Protein AF-A0A183HB32-F1 (afdb_monomer)

pLDDT: mean 80.34, std 17.37, range [30.81, 98.31]

Mean predicted aligned error: 9.68 Å

Structure (mmCIF, N/CA/C/O backbone):
data_AF-A0A183HB32-F1
#
_entry.id   AF-A0A183HB32-F1
#
loop_
_atom_site.group_PDB
_atom_site.id
_atom_site.type_symbol
_atom_site.label_atom_id
_atom_site.label_alt_id
_atom_site.label_comp_id
_atom_site.label_asym_id
_atom_site.label_entity_id
_atom_site.label_seq_id
_atom_site.pdbx_PDB_ins_code
_atom_site.Cartn_x
_atom_site.Cartn_y
_atom_site.Cartn_z
_atom_site.occupancy
_atom_site.B_iso_or_equiv
_atom_site.auth_seq_id
_atom_site.auth_comp_id
_atom_site.auth_asym_id
_atom_site.auth_atom_id
_atom_site.pdbx_PDB_model_num
ATOM 1 N N . MET A 1 1 ? 31.194 -9.509 -15.499 1.00 59.84 1 MET A N 1
ATOM 2 C CA . MET A 1 1 ? 31.110 -8.159 -16.098 1.00 59.84 1 MET A CA 1
ATOM 3 C C . MET A 1 1 ? 31.796 -7.190 -15.158 1.00 59.84 1 MET A C 1
ATOM 5 O O . MET A 1 1 ? 31.662 -7.372 -13.952 1.00 59.84 1 MET A O 1
ATOM 9 N N . LYS A 1 2 ? 32.562 -6.225 -15.673 1.00 71.69 2 LYS A N 1
ATOM 10 C CA . LYS A 1 2 ? 33.147 -5.177 -14.825 1.00 71.69 2 LYS A CA 1
ATOM 11 C C . LYS A 1 2 ? 32.029 -4.252 -14.305 1.00 71.69 2 LYS A C 1
ATOM 13 O O . LYS A 1 2 ? 31.047 -4.090 -15.030 1.00 71.69 2 LYS A O 1
ATOM 18 N N . PRO A 1 3 ? 32.150 -3.653 -13.105 1.00 70.69 3 PRO A N 1
ATOM 19 C CA . PRO A 1 3 ? 31.148 -2.728 -12.563 1.00 70.69 3 PRO A CA 1
ATOM 20 C C . PRO A 1 3 ? 30.780 -1.581 -13.516 1.00 70.69 3 PRO A C 1
ATOM 22 O O . PRO A 1 3 ? 29.606 -1.272 -13.665 1.00 70.69 3 PRO A O 1
ATOM 25 N N . GLU A 1 4 ? 31.760 -1.028 -14.232 1.00 74.12 4 GLU A N 1
ATOM 26 C CA . GLU A 1 4 ? 31.572 0.043 -15.228 1.00 74.12 4 GLU A CA 1
ATOM 27 C C . GLU A 1 4 ? 30.634 -0.377 -16.367 1.00 74.12 4 GLU A C 1
ATOM 29 O O . GLU A 1 4 ? 29.688 0.332 -16.692 1.00 74.12 4 GLU A O 1
ATOM 34 N N . MET A 1 5 ? 30.817 -1.589 -16.900 1.00 76.19 5 MET A N 1
ATOM 35 C CA . MET A 1 5 ? 29.944 -2.129 -17.948 1.00 76.19 5 MET A CA 1
ATOM 36 C C . MET A 1 5 ? 28.512 -2.353 -17.450 1.00 76.19 5 MET A C 1
ATOM 38 O O . MET A 1 5 ? 27.571 -2.332 -18.235 1.00 76.19 5 MET A O 1
ATOM 42 N N . ILE A 1 6 ? 28.333 -2.642 -16.155 1.00 77.25 6 ILE A N 1
ATOM 43 C CA . ILE A 1 6 ? 27.000 -2.847 -15.572 1.00 77.25 6 ILE A CA 1
ATOM 44 C C . ILE A 1 6 ? 26.240 -1.524 -15.549 1.00 77.25 6 ILE A C 1
ATOM 46 O O . ILE A 1 6 ? 25.070 -1.507 -15.918 1.00 77.25 6 ILE A O 1
ATOM 50 N N . VAL A 1 7 ? 26.909 -0.442 -15.151 1.00 81.69 7 VAL A N 1
ATOM 51 C CA . VAL A 1 7 ? 26.337 0.909 -15.159 1.00 81.69 7 VAL A CA 1
ATOM 52 C C . VAL A 1 7 ? 25.957 1.307 -16.582 1.00 81.69 7 VAL A C 1
ATOM 54 O O . VAL A 1 7 ? 24.804 1.638 -16.817 1.00 81.69 7 VAL A O 1
ATOM 57 N N . GLU A 1 8 ? 26.867 1.144 -17.544 1.00 83.69 8 GLU A N 1
ATOM 58 C CA . GLU A 1 8 ? 26.622 1.503 -18.946 1.00 83.69 8 GLU A CA 1
ATOM 59 C C . GLU A 1 8 ? 25.423 0.751 -19.553 1.00 83.69 8 GLU A C 1
ATOM 61 O O . GLU A 1 8 ? 24.567 1.355 -20.196 1.00 83.69 8 GLU A O 1
ATOM 66 N N . ILE A 1 9 ? 25.301 -0.560 -19.301 1.00 82.50 9 ILE A N 1
ATOM 67 C CA . ILE A 1 9 ? 24.143 -1.337 -19.772 1.00 82.50 9 ILE A CA 1
ATOM 68 C C . ILE A 1 9 ? 22.855 -0.892 -19.075 1.00 82.50 9 ILE A C 1
ATOM 70 O O . ILE A 1 9 ? 21.812 -0.803 -19.723 1.00 82.50 9 ILE A O 1
ATOM 74 N N . VAL A 1 10 ? 22.894 -0.637 -17.765 1.00 84.50 10 VAL A N 1
ATOM 75 C CA . VAL A 1 10 ? 21.713 -0.177 -17.023 1.00 84.50 10 VAL A CA 1
ATOM 76 C C . VAL A 1 10 ? 21.263 1.192 -17.524 1.00 84.50 10 VAL A C 1
ATOM 78 O O . VAL A 1 10 ? 20.071 1.363 -17.759 1.00 84.50 10 VAL A O 1
ATOM 81 N N . ASP A 1 11 ? 22.182 2.127 -17.748 1.00 84.38 11 ASP A N 1
ATOM 82 C CA . ASP A 1 11 ? 21.865 3.452 -18.280 1.00 84.38 11 ASP A CA 1
ATOM 83 C C . ASP A 1 11 ? 21.338 3.381 -19.712 1.00 84.38 11 ASP A C 1
ATOM 85 O O . ASP A 1 11 ? 20.370 4.062 -20.035 1.00 84.38 11 ASP A O 1
ATOM 89 N N . TYR A 1 12 ? 21.887 2.498 -20.550 1.00 84.81 12 TYR A N 1
ATOM 90 C CA . TYR A 1 12 ? 21.361 2.277 -21.896 1.00 84.81 12 TYR A CA 1
ATOM 91 C C . TYR A 1 12 ? 19.927 1.727 -21.884 1.00 84.81 12 TYR A C 1
ATOM 93 O O . TYR A 1 12 ? 19.099 2.099 -22.715 1.00 84.81 12 TYR A O 1
ATOM 101 N N . VAL A 1 13 ? 19.621 0.816 -20.954 1.00 83.88 13 VAL A N 1
ATOM 102 C CA . VAL A 1 13 ? 18.291 0.202 -20.878 1.00 83.88 13 VAL A CA 1
ATOM 103 C C . VAL A 1 13 ? 17.289 1.131 -20.206 1.00 83.88 13 VAL A C 1
ATOM 105 O O . VAL A 1 13 ? 16.180 1.245 -20.703 1.00 83.88 13 VAL A O 1
ATOM 108 N N . VAL A 1 14 ? 17.644 1.762 -19.089 1.00 80.88 14 VAL A N 1
ATOM 109 C CA . VAL A 1 14 ? 16.697 2.454 -18.202 1.00 80.88 14 VAL A CA 1
ATOM 110 C C . VAL A 1 14 ? 16.744 3.973 -18.362 1.00 80.88 14 VAL A C 1
ATOM 112 O O . VAL A 1 14 ? 15.730 4.607 -18.116 1.00 80.88 14 VAL A O 1
ATOM 115 N N . GLY A 1 15 ? 17.868 4.549 -18.793 1.00 74.69 15 GLY A N 1
ATOM 116 C CA . GLY A 1 15 ? 18.121 5.987 -18.717 1.00 74.69 15 GLY A CA 1
ATOM 117 C C . GLY A 1 15 ? 17.247 6.883 -19.596 1.00 74.69 15 GLY A C 1
ATOM 118 O O . GLY A 1 15 ? 16.356 6.434 -20.314 1.00 74.69 15 GLY A O 1
ATOM 119 N N . ASP A 1 16 ? 17.513 8.190 -19.535 1.00 70.69 16 ASP A N 1
ATOM 120 C CA . ASP A 1 16 ? 16.671 9.230 -20.147 1.00 70.69 16 ASP A CA 1
ATOM 121 C C . ASP A 1 16 ? 16.597 9.126 -21.681 1.00 70.69 16 ASP A C 1
ATOM 123 O O . ASP A 1 16 ? 15.524 9.309 -22.264 1.00 70.69 16 ASP A O 1
ATOM 127 N N . ASP A 1 17 ? 17.703 8.714 -22.309 1.00 70.12 17 ASP A N 1
ATOM 128 C CA . ASP A 1 17 ? 17.799 8.365 -23.736 1.00 70.12 17 ASP A CA 1
ATOM 129 C C . ASP A 1 17 ? 17.450 6.893 -24.026 1.00 70.12 17 ASP A C 1
ATOM 131 O O . ASP A 1 17 ? 17.583 6.402 -25.151 1.00 70.12 17 ASP A O 1
ATOM 135 N N . GLY A 1 18 ? 17.010 6.167 -23.001 1.00 73.38 18 GLY A N 1
ATOM 136 C CA . GLY A 1 18 ? 16.681 4.758 -23.071 1.00 73.38 18 GLY A CA 1
ATOM 137 C C . GLY A 1 18 ? 15.479 4.469 -23.979 1.00 73.38 18 GLY A C 1
ATOM 138 O O . GLY A 1 18 ? 14.656 5.338 -24.299 1.00 73.38 18 GLY A O 1
ATOM 139 N N . PRO A 1 19 ? 15.306 3.201 -24.383 1.00 83.44 19 PRO A N 1
ATOM 140 C CA . PRO A 1 19 ? 14.273 2.782 -25.325 1.00 83.44 19 PRO A CA 1
ATOM 141 C C . PRO A 1 19 ? 12.841 3.001 -24.817 1.00 83.44 19 PRO A C 1
ATOM 143 O O . PRO A 1 19 ? 11.911 2.954 -25.623 1.00 83.44 19 PRO A O 1
ATOM 146 N N . LEU A 1 20 ? 12.628 3.234 -23.516 1.00 85.00 20 LEU A N 1
ATOM 147 C CA . LEU A 1 20 ? 11.296 3.288 -22.914 1.00 85.00 20 LEU A CA 1
ATOM 148 C C . LEU A 1 20 ? 10.383 4.331 -23.570 1.00 85.00 20 LEU A C 1
ATOM 150 O O . LEU A 1 20 ? 9.241 4.012 -23.894 1.00 85.00 20 LEU A O 1
ATOM 154 N N . ASN A 1 21 ? 10.882 5.536 -23.856 1.00 83.88 21 ASN A N 1
ATOM 155 C CA . ASN A 1 21 ? 10.078 6.578 -24.508 1.00 83.88 21 ASN A CA 1
ATOM 156 C C . ASN A 1 21 ? 9.565 6.123 -25.889 1.00 83.88 21 ASN A C 1
ATOM 158 O O . ASN A 1 21 ? 8.418 6.385 -26.251 1.00 83.88 21 ASN A O 1
ATOM 162 N N . TYR A 1 22 ? 10.372 5.356 -26.626 1.00 85.00 22 TYR A N 1
ATOM 163 C CA . TYR A 1 22 ? 9.968 4.760 -27.899 1.00 85.00 22 TYR A CA 1
ATOM 164 C C . TYR A 1 22 ? 9.016 3.578 -27.696 1.00 85.00 22 TYR A C 1
ATOM 166 O O . TYR A 1 22 ? 8.028 3.462 -28.420 1.00 85.00 22 TYR A O 1
ATOM 174 N N . VAL A 1 23 ? 9.278 2.722 -26.705 1.00 86.38 23 VAL A N 1
ATOM 175 C CA . VAL A 1 23 ? 8.472 1.538 -26.360 1.00 86.38 23 VAL A CA 1
ATOM 176 C C . VAL A 1 23 ? 7.036 1.909 -25.987 1.00 86.38 23 VAL A C 1
ATOM 178 O O . VAL A 1 23 ? 6.114 1.197 -26.377 1.00 86.38 23 VAL A O 1
ATOM 181 N N . LEU A 1 24 ? 6.823 3.039 -25.307 1.00 86.19 24 LEU A N 1
ATOM 182 C CA . LEU A 1 24 ? 5.493 3.514 -24.890 1.00 86.19 24 LEU A CA 1
ATOM 183 C C . LEU A 1 24 ? 4.533 3.798 -26.057 1.00 86.19 24 LEU A C 1
ATOM 185 O O . LEU A 1 24 ? 3.314 3.796 -25.873 1.00 86.19 24 LEU A O 1
ATOM 189 N N . THR A 1 25 ? 5.077 4.032 -27.254 1.00 85.69 25 THR A N 1
ATOM 190 C CA . THR A 1 25 ? 4.303 4.264 -28.486 1.00 85.69 25 THR A CA 1
ATOM 191 C C . THR A 1 25 ? 4.051 2.985 -29.290 1.00 85.69 25 THR A C 1
ATOM 193 O O . THR A 1 25 ? 3.402 3.024 -30.335 1.00 85.69 25 THR A O 1
ATOM 196 N N . ARG A 1 26 ? 4.580 1.843 -28.833 1.00 89.38 26 ARG A N 1
ATOM 197 C CA . ARG A 1 26 ? 4.461 0.543 -29.505 1.00 89.38 26 ARG A CA 1
ATOM 198 C C . ARG A 1 26 ? 3.294 -0.275 -28.950 1.00 89.38 26 ARG A C 1
ATOM 200 O O . ARG A 1 26 ? 2.515 0.189 -28.119 1.00 89.38 26 ARG A O 1
ATOM 207 N N . SER A 1 27 ? 3.149 -1.496 -29.463 1.00 89.62 27 SER A N 1
ATOM 208 C CA . SER A 1 27 ? 2.085 -2.409 -29.053 1.00 89.62 27 SER A CA 1
ATOM 209 C C . SER A 1 27 ? 2.237 -2.849 -27.593 1.00 89.62 27 SER A C 1
ATOM 211 O O . SER A 1 27 ? 3.309 -2.744 -26.985 1.00 89.62 27 SER A O 1
ATOM 213 N N . GLN A 1 28 ? 1.151 -3.370 -27.025 1.00 88.69 28 GLN A N 1
ATOM 214 C CA . GLN A 1 28 ? 1.128 -3.852 -25.647 1.00 88.69 28 GLN A CA 1
ATOM 215 C C . GLN A 1 28 ? 2.152 -4.966 -25.402 1.00 88.69 28 GLN A C 1
ATOM 217 O O . GLN A 1 28 ? 2.778 -5.002 -24.345 1.00 88.69 28 GLN A O 1
ATOM 222 N N . GLU A 1 29 ? 2.381 -5.826 -26.389 1.00 90.75 29 GLU A N 1
ATOM 223 C CA . GLU A 1 29 ? 3.356 -6.914 -26.331 1.00 90.75 29 GLU A CA 1
ATOM 224 C C . GLU A 1 29 ? 4.785 -6.373 -26.207 1.00 90.75 29 GLU A C 1
ATOM 226 O O . GLU A 1 29 ? 5.579 -6.904 -25.432 1.00 90.75 29 GLU A O 1
ATOM 231 N N . VAL A 1 30 ? 5.109 -5.281 -26.911 1.00 90.88 30 VAL A N 1
ATOM 232 C CA . VAL A 1 30 ? 6.429 -4.634 -26.826 1.00 90.88 30 VAL A CA 1
ATOM 233 C C . VAL A 1 30 ? 6.628 -4.000 -25.449 1.00 90.88 30 VAL A C 1
ATOM 235 O O . VAL A 1 30 ? 7.678 -4.186 -24.834 1.00 90.88 30 VAL A O 1
ATOM 238 N N . MET A 1 31 ? 5.607 -3.314 -24.926 1.00 89.62 31 MET A N 1
ATOM 239 C CA . MET A 1 31 ? 5.644 -2.761 -23.566 1.00 89.62 31 MET A CA 1
ATOM 240 C C . MET A 1 31 ? 5.819 -3.859 -22.507 1.00 89.62 31 MET A C 1
ATOM 242 O O . MET A 1 31 ? 6.623 -3.710 -21.586 1.00 89.62 31 MET A O 1
ATOM 246 N N . GLN A 1 32 ? 5.124 -4.989 -22.655 1.00 89.44 32 GLN A N 1
ATOM 247 C CA . GLN A 1 32 ? 5.262 -6.144 -21.764 1.00 89.44 32 GLN A CA 1
ATOM 248 C C . GLN A 1 32 ? 6.649 -6.789 -21.860 1.00 89.44 32 GLN A C 1
ATOM 250 O O . GLN A 1 32 ? 7.249 -7.098 -20.830 1.00 89.44 32 GLN A O 1
ATOM 255 N N . ALA A 1 33 ? 7.186 -6.966 -23.069 1.00 90.38 33 ALA A N 1
ATOM 256 C CA . ALA A 1 33 ? 8.527 -7.507 -23.274 1.00 90.38 33 ALA A CA 1
ATOM 257 C C . ALA A 1 33 ? 9.591 -6.627 -22.606 1.00 90.38 33 ALA A C 1
ATOM 259 O O . ALA A 1 33 ? 10.465 -7.139 -21.906 1.00 90.38 33 ALA A O 1
ATOM 260 N N . TYR A 1 34 ? 9.473 -5.307 -22.745 1.00 91.56 34 TYR A N 1
ATOM 261 C CA . TYR A 1 34 ? 10.358 -4.366 -22.072 1.00 91.56 34 TYR A CA 1
ATOM 262 C C . TYR A 1 34 ? 10.216 -4.425 -20.541 1.00 91.56 34 TYR A C 1
ATOM 264 O O . TYR A 1 34 ? 11.214 -4.523 -19.826 1.00 91.56 34 TYR A O 1
ATOM 272 N N . GLY A 1 35 ? 8.983 -4.478 -20.024 1.00 89.62 35 GLY A N 1
ATOM 273 C CA . GLY A 1 35 ? 8.731 -4.701 -18.597 1.00 89.62 35 GLY A CA 1
ATOM 274 C C . GLY A 1 35 ? 9.366 -5.996 -18.073 1.00 89.62 35 GLY A C 1
ATOM 275 O O . GLY A 1 35 ? 9.923 -6.012 -16.976 1.00 89.62 35 GLY A O 1
ATOM 276 N N . ASN A 1 36 ? 9.370 -7.068 -18.872 1.00 89.69 36 ASN A N 1
ATOM 277 C CA . ASN A 1 36 ? 10.038 -8.323 -18.525 1.00 89.69 36 ASN A CA 1
ATOM 278 C C . ASN A 1 36 ? 11.565 -8.174 -18.466 1.00 89.69 36 ASN A C 1
ATOM 280 O O . ASN A 1 36 ? 12.191 -8.751 -17.576 1.00 89.69 36 ASN A O 1
ATOM 284 N N . VAL A 1 37 ? 12.170 -7.395 -19.371 1.00 90.38 37 VAL A N 1
ATOM 285 C CA . VAL A 1 37 ? 13.608 -7.075 -19.322 1.00 90.38 37 VAL A CA 1
ATOM 286 C C . VAL A 1 37 ? 13.941 -6.341 -18.023 1.00 90.38 37 VAL A C 1
ATOM 288 O O . VAL A 1 37 ? 14.842 -6.772 -17.302 1.00 90.38 37 VAL A O 1
ATOM 291 N N . LEU A 1 38 ? 13.165 -5.313 -17.663 1.00 89.88 38 LEU A N 1
ATOM 292 C CA . LEU A 1 38 ? 13.338 -4.605 -16.391 1.00 89.88 38 LEU A CA 1
ATOM 293 C C . LEU A 1 38 ? 13.177 -5.537 -15.182 1.00 89.88 38 LEU A C 1
ATOM 295 O O . LEU A 1 38 ? 14.004 -5.522 -14.274 1.00 89.88 38 LEU A O 1
ATOM 299 N N . GLY A 1 39 ? 12.162 -6.405 -15.186 1.00 88.12 39 GLY A N 1
ATOM 300 C CA . GLY A 1 39 ? 11.961 -7.392 -14.123 1.00 88.12 39 GLY A CA 1
ATOM 301 C C . GLY A 1 39 ? 13.133 -8.374 -13.983 1.00 88.12 39 GLY A C 1
ATOM 302 O O . GLY A 1 39 ? 13.465 -8.790 -12.874 1.00 88.12 39 GLY A O 1
ATOM 303 N N . LYS A 1 40 ? 13.806 -8.727 -15.087 1.00 87.81 40 LYS A N 1
ATOM 304 C CA . LYS A 1 40 ? 15.022 -9.559 -15.060 1.00 87.81 40 LYS A CA 1
ATOM 305 C C . LYS A 1 40 ? 16.244 -8.795 -14.556 1.00 87.81 40 LYS A C 1
ATOM 307 O O . LYS A 1 40 ? 17.045 -9.396 -13.843 1.00 87.81 40 LYS A O 1
ATOM 312 N N . LEU A 1 41 ? 16.379 -7.511 -14.892 1.00 87.44 41 LEU A N 1
ATOM 313 C CA . LEU A 1 41 ? 17.434 -6.644 -14.353 1.00 87.44 41 LEU A CA 1
ATOM 314 C C . LEU A 1 41 ? 17.288 -6.455 -12.840 1.00 87.44 41 LEU A C 1
ATOM 316 O O . LEU A 1 41 ? 18.279 -6.488 -12.117 1.00 87.44 41 LEU A O 1
ATOM 320 N N . LEU A 1 42 ? 16.048 -6.357 -12.357 1.00 88.12 42 LEU A N 1
ATOM 321 C CA . LEU A 1 42 ? 15.729 -6.273 -10.933 1.00 88.12 42 LEU A CA 1
ATOM 322 C C . LEU A 1 42 ? 15.683 -7.638 -10.221 1.00 88.12 42 LEU A C 1
ATOM 324 O O . LEU A 1 42 ? 15.253 -7.727 -9.071 1.00 88.12 42 LEU A O 1
ATOM 328 N N . ALA A 1 43 ? 16.129 -8.724 -10.857 1.00 84.56 43 ALA A N 1
ATOM 329 C CA . ALA A 1 43 ? 16.180 -10.024 -10.199 1.00 84.56 43 ALA A CA 1
ATOM 330 C C . ALA A 1 43 ? 17.329 -10.072 -9.166 1.00 84.56 43 ALA A C 1
ATOM 332 O O . ALA A 1 43 ? 18.473 -9.755 -9.504 1.00 84.56 43 ALA A O 1
ATOM 333 N N . PRO A 1 44 ? 17.089 -10.547 -7.928 1.00 74.50 44 PRO A N 1
ATOM 334 C CA . PRO A 1 44 ? 18.075 -10.510 -6.847 1.00 74.50 44 PRO A CA 1
ATOM 335 C C . PRO A 1 44 ? 19.117 -11.632 -6.956 1.00 74.50 44 PRO A C 1
ATOM 337 O O . PRO A 1 44 ? 19.185 -12.525 -6.117 1.00 74.50 44 PRO A O 1
ATOM 340 N N . LYS A 1 45 ? 19.931 -11.607 -8.018 1.00 80.75 45 LYS A N 1
ATOM 341 C CA . LYS A 1 45 ? 21.029 -12.565 -8.246 1.00 80.75 45 LYS A CA 1
ATOM 342 C C . LYS A 1 45 ? 22.381 -12.044 -7.772 1.00 80.75 45 LYS A C 1
ATOM 344 O O . LYS A 1 45 ? 23.215 -12.816 -7.314 1.00 80.75 45 LYS A O 1
ATOM 349 N N . ASN A 1 46 ? 22.610 -10.744 -7.913 1.00 83.00 46 ASN A N 1
ATOM 350 C CA . ASN A 1 46 ? 23.855 -10.084 -7.551 1.00 83.00 46 ASN A CA 1
ATOM 351 C C . ASN A 1 46 ? 23.517 -8.707 -6.972 1.00 83.00 46 ASN A C 1
ATOM 353 O O . ASN A 1 46 ? 22.904 -7.896 -7.661 1.00 83.00 46 ASN A O 1
ATOM 357 N N . LEU A 1 47 ? 23.891 -8.462 -5.712 1.00 85.38 47 LEU A N 1
ATOM 358 C CA . LEU A 1 47 ? 23.474 -7.257 -4.995 1.00 85.38 47 LEU A CA 1
ATOM 359 C C . LEU A 1 47 ? 24.023 -5.971 -5.625 1.00 85.38 47 LEU A C 1
ATOM 361 O O . LEU A 1 47 ? 23.273 -5.014 -5.748 1.00 85.38 47 LEU A O 1
ATOM 365 N N . SER A 1 48 ? 25.288 -5.938 -6.056 1.00 85.12 48 SER A N 1
ATOM 366 C CA . SER A 1 48 ? 25.865 -4.720 -6.641 1.00 85.12 48 SER A CA 1
ATOM 367 C C . SER A 1 48 ? 25.213 -4.369 -7.978 1.00 85.12 48 SER A C 1
ATOM 369 O O . SER A 1 48 ? 24.862 -3.217 -8.206 1.00 85.12 48 SER A O 1
ATOM 371 N N . THR A 1 49 ? 24.965 -5.371 -8.825 1.00 84.94 49 THR A N 1
ATOM 372 C CA . THR A 1 49 ? 24.244 -5.197 -10.098 1.00 84.94 49 THR A CA 1
ATOM 373 C C . THR A 1 49 ? 22.807 -4.748 -9.858 1.00 84.94 49 THR A C 1
ATOM 375 O O . THR A 1 49 ? 22.333 -3.800 -10.482 1.00 84.94 49 THR A O 1
ATOM 378 N N . LEU A 1 50 ? 22.124 -5.410 -8.920 1.00 89.19 50 LEU A N 1
ATOM 379 C CA . LEU A 1 50 ? 20.756 -5.079 -8.556 1.00 89.19 50 LEU A CA 1
ATOM 380 C C . LEU A 1 50 ? 20.657 -3.654 -8.011 1.00 89.19 50 LEU A C 1
ATOM 382 O O . LEU A 1 50 ? 19.738 -2.944 -8.386 1.00 89.19 50 LEU A O 1
ATOM 386 N N . GLN A 1 51 ? 21.580 -3.236 -7.144 1.00 91.38 51 GLN A N 1
ATOM 387 C CA . GLN A 1 51 ? 21.566 -1.909 -6.532 1.00 91.38 51 GLN A CA 1
ATOM 388 C C . GLN A 1 51 ? 21.694 -0.802 -7.585 1.00 91.38 51 GLN A C 1
ATOM 390 O O . GLN A 1 51 ? 20.988 0.197 -7.490 1.00 91.38 51 GLN A O 1
ATOM 395 N N . VAL A 1 52 ? 22.543 -0.992 -8.601 1.00 90.69 52 VAL A N 1
ATOM 396 C CA . VAL A 1 52 ? 22.679 -0.047 -9.723 1.00 90.69 52 VAL A CA 1
ATOM 397 C C . VAL A 1 52 ? 21.371 0.040 -10.515 1.00 90.69 52 VAL A C 1
ATOM 399 O O . VAL A 1 52 ? 20.822 1.128 -10.669 1.00 90.69 52 VAL A O 1
ATOM 402 N N . ALA A 1 53 ? 20.821 -1.102 -10.942 1.00 90.88 53 ALA A N 1
ATOM 403 C CA . ALA A 1 53 ? 19.554 -1.145 -11.679 1.00 90.88 53 ALA A CA 1
ATOM 404 C C . ALA A 1 53 ? 18.382 -0.565 -10.871 1.00 90.88 53 ALA A C 1
ATOM 406 O O . ALA A 1 53 ? 17.567 0.193 -11.392 1.00 90.88 53 ALA A O 1
ATOM 407 N N . TYR A 1 54 ? 18.315 -0.899 -9.584 1.00 93.38 54 TYR A N 1
ATOM 408 C CA . TYR A 1 54 ? 17.302 -0.410 -8.661 1.00 93.38 54 TYR A CA 1
ATOM 409 C C . TYR A 1 54 ? 17.386 1.103 -8.469 1.00 93.38 54 TYR A C 1
ATOM 411 O O . TYR A 1 54 ? 16.352 1.759 -8.538 1.00 93.38 54 TYR A O 1
ATOM 419 N N . ASN A 1 55 ? 18.584 1.664 -8.276 1.00 93.69 55 ASN A N 1
ATOM 420 C CA . ASN A 1 55 ? 18.754 3.107 -8.114 1.00 93.69 55 ASN A CA 1
ATOM 421 C C . ASN A 1 55 ? 18.278 3.870 -9.347 1.00 93.69 55 ASN A C 1
ATOM 423 O O . ASN A 1 55 ? 17.528 4.831 -9.194 1.00 93.69 55 ASN A O 1
ATOM 427 N N . ARG A 1 56 ? 18.625 3.392 -10.548 1.00 91.81 56 ARG A N 1
ATOM 428 C CA . ARG A 1 56 ? 18.192 4.035 -11.793 1.00 91.81 56 ARG A CA 1
ATOM 429 C C . ARG A 1 56 ? 16.675 3.969 -11.976 1.00 91.81 56 ARG A C 1
ATOM 431 O O . ARG A 1 56 ? 16.041 4.986 -12.221 1.00 91.81 56 ARG A O 1
ATOM 438 N N . VAL A 1 57 ? 16.065 2.797 -11.758 1.00 93.88 57 VAL A N 1
ATOM 439 C CA . VAL A 1 57 ? 14.596 2.651 -11.802 1.00 93.88 57 VAL A CA 1
ATOM 440 C C . VAL A 1 57 ? 13.915 3.524 -10.744 1.00 93.88 57 VAL A C 1
ATOM 442 O O . VAL A 1 57 ? 12.885 4.134 -11.017 1.00 93.88 57 VAL A O 1
ATOM 445 N N . ARG A 1 58 ? 14.473 3.598 -9.531 1.00 95.19 58 ARG A N 1
ATOM 446 C CA . ARG A 1 58 ? 13.958 4.439 -8.446 1.00 95.19 58 ARG A CA 1
ATOM 447 C C . ARG A 1 58 ? 13.990 5.920 -8.823 1.00 95.19 58 ARG A C 1
ATOM 449 O O . ARG A 1 58 ? 12.987 6.597 -8.616 1.00 95.19 58 ARG A O 1
ATOM 456 N N . GLU A 1 59 ? 15.105 6.414 -9.355 1.00 94.69 59 GLU A N 1
ATOM 457 C CA . GLU A 1 59 ? 15.231 7.801 -9.821 1.00 94.69 59 GLU A CA 1
ATOM 458 C C . GLU A 1 59 ? 14.200 8.121 -10.900 1.00 94.69 59 GLU A C 1
ATOM 460 O O . GLU A 1 59 ? 13.474 9.104 -10.779 1.00 94.69 59 GLU A O 1
ATOM 465 N N . ASP A 1 60 ? 14.040 7.247 -11.890 1.00 92.94 60 ASP A N 1
ATOM 466 C CA . ASP A 1 60 ? 13.064 7.463 -12.954 1.00 92.94 60 ASP A CA 1
ATOM 467 C C . ASP A 1 60 ? 11.618 7.444 -12.451 1.00 92.94 60 ASP A C 1
ATOM 469 O O . ASP A 1 60 ? 10.790 8.231 -12.916 1.00 92.94 60 ASP A O 1
ATOM 473 N N . VAL A 1 61 ? 11.295 6.572 -11.489 1.00 95.62 61 VAL A N 1
ATOM 474 C CA . VAL A 1 61 ? 9.980 6.563 -10.835 1.00 95.62 61 VAL A CA 1
ATOM 475 C C . VAL A 1 61 ? 9.743 7.880 -10.103 1.00 95.62 61 VAL A C 1
ATOM 477 O O . VAL A 1 61 ? 8.678 8.470 -10.270 1.00 95.62 61 VAL A O 1
ATOM 480 N N . LEU A 1 62 ? 10.718 8.368 -9.331 1.00 96.12 62 LEU A N 1
ATOM 481 C CA . LEU A 1 62 ? 10.613 9.653 -8.634 1.00 96.12 62 LEU A CA 1
ATOM 482 C C . LEU A 1 62 ? 10.454 10.815 -9.618 1.00 96.12 62 LEU A C 1
ATOM 484 O O . LEU A 1 62 ? 9.582 11.657 -9.425 1.00 96.12 62 LEU A O 1
ATOM 488 N N . ASN A 1 63 ? 11.218 10.819 -10.711 1.00 93.44 63 ASN A N 1
ATOM 489 C CA . ASN A 1 63 ? 11.098 11.815 -11.771 1.00 93.44 63 ASN A CA 1
ATOM 490 C C . ASN A 1 63 ? 9.698 11.796 -12.395 1.00 93.44 63 ASN A C 1
ATOM 492 O O . ASN A 1 63 ? 9.076 12.844 -12.532 1.00 93.44 63 ASN A O 1
ATOM 496 N N . CYS A 1 64 ? 9.156 10.615 -12.706 1.00 93.38 64 CYS A N 1
ATOM 497 C CA . CYS A 1 64 ? 7.798 10.494 -13.233 1.00 93.38 64 CYS A CA 1
ATOM 498 C C . CYS A 1 64 ? 6.739 10.988 -12.233 1.00 93.38 64 CYS A C 1
ATOM 500 O O . CYS A 1 64 ? 5.819 11.701 -12.623 1.00 93.38 64 CYS A O 1
ATOM 502 N N . LEU A 1 65 ? 6.864 10.641 -10.948 1.00 94.69 65 LEU A N 1
ATOM 503 C CA . LEU A 1 65 ? 5.938 11.096 -9.904 1.00 94.69 65 LEU A CA 1
ATOM 504 C C . LEU A 1 65 ? 5.987 12.621 -9.728 1.00 94.69 65 LEU A C 1
ATOM 506 O O . LEU A 1 65 ? 4.936 13.250 -9.630 1.00 94.69 65 LEU A O 1
ATOM 510 N N . ASN A 1 66 ? 7.181 13.215 -9.757 1.00 92.44 66 ASN A N 1
ATOM 511 C CA . ASN A 1 66 ? 7.359 14.666 -9.698 1.00 92.44 66 ASN A CA 1
ATOM 512 C C . ASN A 1 66 ? 6.766 15.353 -10.937 1.00 92.44 66 ASN A C 1
ATOM 514 O O . ASN A 1 66 ? 6.073 16.357 -10.804 1.00 92.44 66 ASN A O 1
ATOM 518 N N . LEU A 1 67 ? 6.975 14.792 -12.133 1.00 90.88 67 LEU A N 1
ATOM 519 C CA . LEU A 1 67 ? 6.391 15.320 -13.368 1.00 90.88 67 LEU A CA 1
ATOM 520 C C . LEU A 1 67 ? 4.861 15.270 -13.356 1.00 90.88 67 LEU A C 1
ATOM 522 O O . LEU A 1 67 ? 4.226 16.198 -13.854 1.00 90.88 67 LEU A O 1
ATOM 526 N N . LEU A 1 68 ? 4.252 14.224 -12.784 1.00 89.94 68 LEU A N 1
ATOM 527 C CA . LEU A 1 68 ? 2.800 14.192 -12.593 1.00 89.94 68 LEU A CA 1
ATOM 528 C C . LEU A 1 68 ? 2.345 15.340 -11.687 1.00 89.94 68 LEU A C 1
ATOM 530 O O . LEU A 1 68 ? 1.459 16.090 -12.080 1.00 89.94 68 LEU A O 1
ATOM 534 N N . GLN A 1 69 ? 3.018 15.559 -10.553 1.00 84.25 69 GLN A N 1
ATOM 535 C CA . GLN A 1 69 ? 2.698 16.661 -9.637 1.00 84.25 69 GLN A CA 1
ATOM 536 C C . GLN A 1 69 ? 2.833 18.048 -10.284 1.00 84.25 69 GLN A C 1
ATOM 538 O O . GLN A 1 69 ? 2.041 18.939 -9.992 1.00 84.25 69 GLN A O 1
ATOM 543 N N . THR A 1 70 ? 3.814 18.258 -11.168 1.00 80.25 70 THR A N 1
ATOM 544 C CA . THR A 1 70 ? 3.970 19.542 -11.873 1.00 80.25 70 THR A CA 1
ATOM 545 C C . THR A 1 70 ? 2.979 19.700 -13.023 1.00 80.25 70 THR A C 1
ATOM 547 O O . THR A 1 70 ? 2.491 20.799 -13.263 1.00 80.25 70 THR A O 1
ATOM 550 N N . THR A 1 71 ? 2.648 18.609 -13.723 1.00 70.56 71 THR A N 1
ATOM 551 C CA . THR A 1 71 ? 1.671 18.619 -14.828 1.00 70.56 71 THR A CA 1
ATOM 552 C C . THR A 1 71 ? 0.253 18.881 -14.316 1.00 70.56 71 THR A C 1
ATOM 554 O O . THR A 1 71 ? -0.569 19.425 -15.038 1.00 70.56 71 THR A O 1
ATOM 557 N N . GLU A 1 72 ? -0.052 18.582 -13.054 1.00 62.44 72 GLU A N 1
ATOM 558 C CA . GLU A 1 72 ? -1.330 18.962 -12.432 1.00 62.44 72 GLU A CA 1
ATOM 559 C C . GLU A 1 72 ? -1.566 20.491 -12.409 1.00 62.44 72 GLU A C 1
ATOM 561 O O . GLU A 1 72 ? -2.717 20.927 -12.358 1.00 62.44 72 GLU A O 1
ATOM 566 N N . ALA A 1 73 ? -0.509 21.314 -12.487 1.00 58.66 73 ALA A N 1
ATOM 567 C CA . ALA A 1 73 ? -0.607 22.777 -12.520 1.00 58.66 73 ALA A CA 1
ATOM 568 C C . ALA A 1 73 ? -0.804 23.361 -13.937 1.00 58.66 73 ALA A C 1
ATOM 570 O O . ALA A 1 73 ? -1.248 24.503 -14.072 1.00 58.66 73 ALA A O 1
ATOM 571 N N . GLU A 1 74 ? -0.511 22.594 -14.991 1.00 53.59 74 GLU A N 1
ATOM 572 C CA . GLU A 1 74 ? -0.541 23.036 -16.390 1.00 53.59 74 GLU A CA 1
ATOM 573 C C . GLU A 1 74 ? -1.376 22.054 -17.227 1.00 53.59 74 GLU A C 1
ATOM 575 O O . GLU A 1 74 ? -1.053 20.878 -17.309 1.00 53.59 74 GLU A O 1
ATOM 580 N N . VAL A 1 75 ? -2.464 22.506 -17.862 1.00 53.09 75 VAL A N 1
ATOM 581 C CA . VAL A 1 75 ? -3.486 21.668 -18.535 1.00 53.09 75 VAL A CA 1
ATOM 582 C C . VAL A 1 75 ? -2.940 20.897 -19.765 1.00 53.09 75 VAL A C 1
ATOM 584 O O . VAL A 1 75 ? -3.301 21.181 -20.904 1.00 53.09 75 VAL A O 1
ATOM 587 N N . TYR A 1 76 ? -2.087 19.888 -19.563 1.00 57.31 76 TYR A N 1
ATOM 588 C CA . TYR A 1 76 ? -1.496 19.034 -20.604 1.00 57.31 76 TYR A CA 1
ATOM 589 C C . TYR A 1 76 ? -1.853 17.556 -20.383 1.00 57.31 76 TYR A C 1
ATOM 591 O O . TYR A 1 76 ? -1.060 16.742 -19.907 1.00 57.31 76 TYR A O 1
ATOM 599 N N . TYR A 1 77 ? -3.072 17.187 -20.785 1.00 58.22 77 TYR A N 1
ATOM 600 C CA . TYR A 1 77 ? -3.636 15.843 -20.597 1.00 58.22 77 TYR A CA 1
ATOM 601 C C . TYR A 1 77 ? -2.836 14.721 -21.299 1.00 58.22 77 TYR A C 1
ATOM 603 O O . TYR A 1 77 ? -2.730 13.609 -20.785 1.00 58.22 77 TYR A O 1
ATOM 611 N N . SER A 1 78 ? -2.228 14.997 -22.460 1.00 61.78 78 SER A N 1
ATOM 612 C CA . SER A 1 78 ? -1.489 13.990 -23.242 1.00 61.78 78 SER A CA 1
ATOM 613 C C . SER A 1 78 ? -0.165 13.563 -22.603 1.00 61.78 78 SER A C 1
ATOM 615 O O . SER A 1 78 ? 0.204 12.392 -22.695 1.00 61.78 78 SER A O 1
ATOM 617 N N . ASN A 1 79 ? 0.535 14.485 -21.934 1.00 76.19 79 ASN A N 1
ATOM 618 C CA . ASN A 1 79 ? 1.811 14.191 -21.280 1.00 76.19 79 ASN A CA 1
ATOM 619 C C . ASN A 1 79 ? 1.600 13.335 -20.028 1.00 76.19 79 ASN A C 1
ATOM 621 O O . ASN A 1 79 ? 2.331 12.369 -19.816 1.00 76.19 79 ASN A O 1
ATOM 625 N N . SER A 1 80 ? 0.544 13.623 -19.263 1.00 83.94 80 SER A N 1
ATOM 626 C CA . SER A 1 80 ? 0.195 12.864 -18.062 1.00 83.94 80 SER A CA 1
ATOM 627 C C . SER A 1 80 ? -0.027 11.375 -18.357 1.00 83.94 80 SER A C 1
ATOM 629 O O . SER A 1 80 ? 0.603 10.530 -17.723 1.00 83.94 80 SER A O 1
ATOM 631 N N . LEU A 1 81 ? -0.802 11.032 -19.395 1.00 86.38 81 LEU A N 1
ATOM 632 C CA . LEU A 1 81 ? -1.057 9.630 -19.758 1.00 86.38 81 LEU A CA 1
ATOM 633 C C . LEU A 1 81 ? 0.226 8.863 -20.123 1.00 86.38 81 LEU A C 1
ATOM 635 O O . LEU A 1 81 ? 0.360 7.680 -19.806 1.00 86.38 81 LEU A O 1
ATOM 639 N N . MET A 1 82 ? 1.174 9.505 -20.812 1.00 87.44 82 MET A N 1
ATOM 640 C CA . MET A 1 82 ? 2.450 8.862 -21.149 1.00 87.44 82 MET A CA 1
ATOM 641 C C . MET A 1 82 ? 3.296 8.611 -19.900 1.00 87.44 82 MET A C 1
ATOM 643 O O . MET A 1 82 ? 3.882 7.534 -19.767 1.00 87.44 82 MET A O 1
ATOM 647 N N . ILE A 1 83 ? 3.312 9.563 -18.964 1.00 91.06 83 ILE A N 1
ATOM 648 C CA . ILE A 1 83 ? 4.013 9.422 -17.685 1.00 91.06 83 ILE A CA 1
ATOM 649 C C . ILE A 1 83 ? 3.381 8.303 -16.842 1.00 91.06 83 ILE A C 1
ATOM 651 O O . ILE A 1 83 ? 4.102 7.467 -16.299 1.00 91.06 83 ILE A O 1
ATOM 655 N N . GLU A 1 84 ? 2.050 8.209 -16.788 1.00 93.06 84 GLU A N 1
ATOM 656 C CA . GLU A 1 84 ? 1.358 7.111 -16.101 1.00 93.06 84 GLU A CA 1
ATOM 657 C C . GLU A 1 84 ? 1.705 5.742 -16.701 1.00 93.06 84 GLU A C 1
ATOM 659 O O . GLU A 1 84 ? 2.009 4.801 -15.967 1.00 93.06 84 GLU A O 1
ATOM 664 N N . LYS A 1 85 ? 1.733 5.612 -18.035 1.00 91.25 85 LYS A N 1
ATOM 665 C CA . LYS A 1 85 ? 2.165 4.364 -18.690 1.00 91.25 85 LYS A CA 1
ATOM 666 C C . LYS A 1 85 ? 3.613 4.009 -18.345 1.00 91.25 85 LYS A C 1
ATOM 668 O O . LYS A 1 85 ? 3.911 2.839 -18.096 1.00 91.25 85 LYS A O 1
ATOM 673 N N . LYS A 1 86 ? 4.502 5.008 -18.301 1.00 92.44 86 LYS A N 1
ATOM 674 C CA . LYS A 1 86 ? 5.902 4.840 -17.889 1.00 92.44 86 LYS A CA 1
ATOM 675 C C . LYS A 1 86 ? 5.981 4.311 -16.452 1.00 92.44 86 LYS A C 1
ATOM 677 O O . LYS A 1 86 ? 6.637 3.298 -16.206 1.00 92.44 86 LYS A O 1
ATOM 682 N N . LEU A 1 87 ? 5.224 4.914 -15.532 1.00 95.00 87 LEU A N 1
ATOM 683 C CA . LEU A 1 87 ? 5.103 4.449 -14.149 1.00 95.00 87 LEU A CA 1
ATOM 684 C C . LEU A 1 87 ? 4.581 3.018 -14.054 1.00 95.00 87 LEU A C 1
ATOM 686 O O . LEU A 1 87 ? 5.149 2.236 -13.303 1.00 95.00 87 LEU A O 1
ATOM 690 N N . MET A 1 88 ? 3.563 2.638 -14.830 1.00 95.06 88 MET A N 1
ATOM 691 C CA . MET A 1 88 ? 3.026 1.271 -14.813 1.00 95.06 88 MET A CA 1
ATOM 692 C C . MET A 1 88 ? 4.074 0.218 -15.176 1.00 95.06 88 MET A C 1
ATOM 694 O O . MET A 1 88 ? 4.127 -0.845 -14.555 1.00 95.06 88 MET A O 1
ATOM 698 N N . ILE A 1 89 ? 4.939 0.516 -16.148 1.00 93.94 89 ILE A N 1
ATOM 699 C CA . ILE A 1 89 ? 6.035 -0.375 -16.539 1.00 93.94 89 ILE A CA 1
ATOM 700 C C . ILE A 1 89 ? 7.046 -0.524 -15.394 1.00 93.94 89 ILE A C 1
ATOM 702 O O . ILE A 1 89 ? 7.402 -1.653 -15.039 1.00 93.94 89 ILE A O 1
ATOM 706 N N . TYR A 1 90 ? 7.467 0.580 -14.769 1.00 95.44 90 TYR A N 1
ATOM 707 C CA . TYR A 1 90 ? 8.381 0.519 -13.624 1.00 95.44 90 TYR A CA 1
ATOM 708 C C . TYR A 1 90 ? 7.753 -0.159 -12.406 1.00 95.44 90 TYR A C 1
ATOM 710 O O . TYR A 1 90 ? 8.392 -0.986 -11.762 1.00 95.44 90 TYR A O 1
ATOM 718 N N . PHE A 1 91 ? 6.489 0.131 -12.107 1.00 96.12 91 PHE A N 1
ATOM 719 C CA . PHE A 1 91 ? 5.726 -0.511 -11.042 1.00 96.12 91 PHE A CA 1
ATOM 720 C C . PHE A 1 91 ? 5.627 -2.019 -11.256 1.00 96.12 91 PHE A C 1
ATOM 722 O O . PHE A 1 91 ? 5.860 -2.775 -10.318 1.00 96.12 91 PHE A O 1
ATOM 729 N N . ASN A 1 92 ? 5.396 -2.491 -12.481 1.00 93.44 92 ASN A N 1
ATOM 730 C CA . ASN A 1 92 ? 5.413 -3.924 -12.775 1.00 93.44 92 ASN A CA 1
ATOM 731 C C . ASN A 1 92 ? 6.808 -4.561 -12.575 1.00 93.44 92 ASN A C 1
ATOM 733 O O . ASN A 1 92 ? 6.935 -5.689 -12.085 1.00 93.44 92 ASN A O 1
ATOM 737 N N . ALA A 1 93 ? 7.877 -3.832 -12.899 1.00 92.69 93 ALA A N 1
ATOM 738 C CA . ALA A 1 93 ? 9.240 -4.286 -12.636 1.00 92.69 93 ALA A CA 1
ATOM 739 C C . ALA A 1 93 ? 9.534 -4.363 -11.122 1.00 92.69 93 ALA A C 1
ATOM 741 O O . ALA A 1 93 ? 10.030 -5.381 -10.635 1.00 92.69 93 ALA A O 1
ATOM 742 N N . LEU A 1 94 ? 9.150 -3.337 -10.356 1.00 94.75 94 LEU A N 1
ATOM 743 C CA . LEU A 1 94 ? 9.276 -3.301 -8.893 1.00 94.75 94 LEU A CA 1
ATOM 744 C C . LEU A 1 94 ? 8.387 -4.345 -8.205 1.00 94.75 94 LEU A C 1
ATOM 746 O O . LEU A 1 94 ? 8.798 -4.942 -7.211 1.00 94.75 94 LEU A O 1
ATOM 750 N N . TYR A 1 95 ? 7.202 -4.625 -8.751 1.00 93.94 95 TYR A N 1
ATOM 751 C CA . TYR A 1 95 ? 6.333 -5.713 -8.304 1.00 93.94 95 TYR A CA 1
ATOM 752 C C . TYR A 1 95 ? 7.058 -7.059 -8.369 1.00 93.94 95 TYR A C 1
ATOM 754 O O . TYR A 1 95 ? 7.046 -7.817 -7.399 1.00 93.94 95 TYR A O 1
ATOM 762 N N . SER A 1 96 ? 7.748 -7.327 -9.481 1.00 90.81 96 SER A N 1
ATOM 763 C CA . SER A 1 96 ? 8.512 -8.565 -9.677 1.00 90.81 96 SER A CA 1
ATOM 764 C C . SER A 1 96 ? 9.603 -8.749 -8.615 1.00 90.81 96 SER A C 1
ATOM 766 O O . SER A 1 96 ? 9.836 -9.869 -8.163 1.00 90.81 96 SER A O 1
ATOM 768 N N . LEU A 1 97 ? 10.227 -7.655 -8.169 1.00 89.75 97 LEU A N 1
ATOM 769 C CA . LEU A 1 97 ? 11.161 -7.654 -7.041 1.00 89.75 97 LEU A CA 1
ATOM 770 C C . LEU A 1 97 ? 10.437 -7.849 -5.694 1.00 89.75 97 LEU A C 1
ATOM 772 O O . LEU A 1 97 ? 10.896 -8.618 -4.849 1.00 89.75 97 LEU A O 1
ATOM 776 N N . GLY A 1 98 ? 9.290 -7.194 -5.501 1.00 87.12 98 GLY A N 1
ATOM 777 C CA . GLY A 1 98 ? 8.512 -7.231 -4.261 1.00 87.12 98 GLY A CA 1
ATOM 778 C C . GLY A 1 98 ? 7.926 -8.601 -3.913 1.00 87.12 98 GLY A C 1
ATOM 779 O O . GLY A 1 98 ? 7.746 -8.899 -2.732 1.00 87.12 98 GLY A O 1
ATOM 780 N N . ILE A 1 99 ? 7.670 -9.458 -4.909 1.00 89.31 99 ILE A N 1
ATOM 781 C CA . ILE A 1 99 ? 7.105 -10.803 -4.699 1.00 89.31 99 ILE A CA 1
ATOM 782 C C . ILE A 1 99 ? 8.135 -11.888 -4.361 1.00 89.31 99 ILE A C 1
ATOM 784 O O . ILE A 1 99 ? 7.742 -13.029 -4.082 1.00 89.31 99 ILE A O 1
ATOM 788 N N . VAL A 1 100 ? 9.436 -11.573 -4.385 1.00 84.19 100 VAL A N 1
ATOM 789 C CA . VAL A 1 100 ? 10.494 -12.554 -4.113 1.00 84.19 100 VAL A CA 1
ATOM 790 C C . VAL A 1 100 ? 10.514 -12.901 -2.623 1.00 84.19 100 VAL A C 1
ATOM 792 O O . VAL A 1 100 ? 11.094 -12.201 -1.791 1.00 84.19 100 VAL A O 1
ATOM 795 N N . LYS A 1 101 ? 9.877 -14.024 -2.283 1.00 74.12 101 LYS A N 1
ATOM 796 C CA . LYS A 1 101 ? 9.761 -14.509 -0.903 1.00 74.12 101 LYS A CA 1
ATOM 797 C C . LYS A 1 101 ? 11.145 -14.740 -0.282 1.00 74.12 101 LYS A C 1
ATOM 799 O O . LYS A 1 101 ? 12.030 -15.291 -0.929 1.00 74.12 101 LYS A O 1
ATOM 804 N N . ASN A 1 102 ? 11.301 -14.363 0.989 1.00 67.19 102 ASN A N 1
ATOM 805 C CA . ASN A 1 102 ? 12.505 -14.591 1.805 1.00 67.19 102 ASN A CA 1
ATOM 806 C C . ASN A 1 102 ? 13.814 -14.012 1.234 1.00 67.19 102 ASN A C 1
ATOM 808 O O . ASN A 1 102 ? 14.898 -14.377 1.685 1.00 67.19 102 ASN A O 1
ATOM 812 N N . SER A 1 103 ? 13.743 -13.095 0.266 1.00 74.44 103 SER A N 1
ATOM 813 C CA . SER A 1 103 ? 14.936 -12.422 -0.237 1.00 74.44 103 SER A CA 1
ATOM 814 C C . SER A 1 103 ? 15.401 -11.373 0.771 1.00 74.44 103 SER A C 1
ATOM 816 O O . SER A 1 103 ? 14.848 -10.277 0.829 1.00 74.44 103 SER A O 1
ATOM 818 N N . LEU A 1 104 ? 16.441 -11.691 1.550 1.00 71.44 104 LEU A N 1
ATOM 819 C CA . LEU A 1 104 ? 17.115 -10.711 2.414 1.00 71.44 104 LEU A CA 1
ATOM 820 C C . LEU A 1 104 ? 17.604 -9.504 1.604 1.00 71.44 104 LEU A C 1
ATOM 822 O O . LEU A 1 104 ? 17.541 -8.374 2.076 1.00 71.44 104 LEU A O 1
ATOM 826 N N . ILE A 1 105 ? 18.016 -9.726 0.352 1.00 70.31 105 ILE A N 1
ATOM 827 C CA . ILE A 1 105 ? 18.404 -8.656 -0.571 1.00 70.31 105 ILE A CA 1
ATOM 828 C C . ILE A 1 105 ? 17.229 -7.705 -0.837 1.00 70.31 105 ILE A C 1
ATOM 830 O O . ILE A 1 105 ? 17.386 -6.496 -0.692 1.00 70.31 105 ILE A O 1
ATOM 834 N N . ALA A 1 106 ? 16.047 -8.235 -1.167 1.00 63.78 106 ALA A N 1
ATOM 835 C CA . ALA A 1 106 ? 14.858 -7.415 -1.411 1.00 63.78 106 ALA A CA 1
ATOM 836 C C . ALA A 1 106 ? 14.316 -6.768 -0.122 1.00 63.78 106 ALA A C 1
ATOM 838 O O . ALA A 1 106 ? 13.757 -5.675 -0.166 1.00 63.78 106 ALA A O 1
ATOM 839 N N . MET A 1 107 ? 14.503 -7.430 1.023 1.00 70.38 107 MET A N 1
ATOM 840 C CA . MET A 1 107 ? 14.033 -6.972 2.330 1.00 70.38 107 MET A CA 1
ATOM 841 C C . MET A 1 107 ? 14.907 -5.857 2.928 1.00 70.38 107 MET A C 1
ATOM 843 O O . MET A 1 107 ? 14.377 -4.889 3.470 1.00 70.38 107 MET A O 1
ATOM 847 N N . MET A 1 108 ? 16.235 -5.997 2.862 1.00 75.62 108 MET A N 1
ATOM 848 C CA . MET A 1 108 ? 17.192 -5.125 3.563 1.00 75.62 108 MET A CA 1
ATOM 849 C C . MET A 1 108 ? 18.533 -4.914 2.847 1.00 75.62 108 MET A C 1
ATOM 851 O O . MET A 1 108 ? 19.312 -4.076 3.284 1.00 75.62 108 MET A O 1
ATOM 855 N N . GLY A 1 109 ? 18.835 -5.662 1.782 1.00 82.88 109 GLY A N 1
ATOM 856 C CA . GLY A 1 109 ? 20.101 -5.506 1.057 1.00 82.88 109 GLY A CA 1
ATOM 857 C C . GLY A 1 109 ? 20.148 -4.259 0.175 1.00 82.88 109 GLY A C 1
ATOM 858 O O . GLY A 1 109 ? 21.229 -3.729 -0.059 1.00 82.88 109 GLY A O 1
ATOM 859 N N . LEU A 1 110 ? 18.989 -3.793 -0.296 1.00 90.50 110 LEU A N 1
ATOM 860 C CA . LEU A 1 110 ? 18.864 -2.555 -1.062 1.00 90.50 110 LEU A CA 1
ATOM 861 C C . LEU A 1 110 ? 18.906 -1.317 -0.167 1.00 90.50 110 LEU A C 1
ATOM 863 O O . LEU A 1 110 ? 18.307 -1.297 0.909 1.00 90.50 110 LEU A O 1
ATOM 867 N N . SER A 1 111 ? 19.545 -0.260 -0.663 1.00 91.06 111 SER A N 1
ATOM 868 C CA . SER A 1 111 ? 19.573 1.058 -0.027 1.00 91.06 111 SER A CA 1
ATOM 869 C C . SER A 1 111 ? 18.991 2.133 -0.959 1.00 91.06 111 SER A C 1
ATOM 871 O O . SER A 1 111 ? 19.581 2.371 -2.013 1.00 91.06 111 SER A O 1
ATOM 873 N N . PRO A 1 112 ? 17.855 2.777 -0.614 1.00 93.62 112 PRO A N 1
ATOM 874 C CA . PRO A 1 112 ? 16.922 2.380 0.448 1.00 93.62 112 PRO A CA 1
ATOM 875 C C . PRO A 1 112 ? 16.258 1.028 0.136 1.00 93.62 112 PRO A C 1
ATOM 877 O O . PRO A 1 112 ? 16.159 0.640 -1.029 1.00 93.62 112 PRO A O 1
ATOM 880 N N . SER A 1 113 ? 15.746 0.323 1.153 1.00 93.38 113 SER A N 1
ATOM 881 C CA . SER A 1 113 ? 14.984 -0.913 0.912 1.00 93.38 113 SER A CA 1
ATOM 882 C C . SER A 1 113 ? 13.741 -0.628 0.066 1.00 93.38 113 SER A C 1
ATOM 884 O O . SER A 1 113 ? 13.187 0.472 0.145 1.00 93.38 113 SER A O 1
ATOM 886 N N . LEU A 1 114 ? 13.266 -1.617 -0.703 1.00 94.69 114 LEU A N 1
ATOM 887 C CA . LEU A 1 114 ? 12.081 -1.451 -1.556 1.00 94.69 114 LEU A CA 1
ATOM 888 C C . LEU A 1 114 ? 10.880 -0.936 -0.749 1.00 94.69 114 LEU A C 1
ATOM 890 O O . LEU A 1 114 ? 10.213 0.010 -1.155 1.00 94.69 114 LEU A O 1
ATOM 894 N N . PHE A 1 115 ? 10.641 -1.517 0.429 1.00 95.00 115 PHE A N 1
ATOM 895 C CA . PHE A 1 115 ? 9.584 -1.067 1.332 1.00 95.00 115 PHE A CA 1
ATOM 896 C C . PHE A 1 115 ? 9.759 0.400 1.750 1.00 95.00 115 PHE A C 1
ATOM 898 O O . PHE A 1 115 ? 8.798 1.165 1.710 1.00 95.00 115 PHE A O 1
ATOM 905 N N . THR A 1 116 ? 10.976 0.808 2.125 1.00 95.38 116 THR A N 1
ATOM 906 C CA . THR A 1 116 ? 11.254 2.184 2.566 1.00 95.38 116 THR A CA 1
ATOM 907 C C . THR A 1 116 ? 11.026 3.180 1.439 1.00 95.38 116 THR A C 1
ATOM 909 O O . THR A 1 116 ? 10.358 4.187 1.661 1.00 95.38 116 THR A O 1
ATOM 912 N N . PHE A 1 117 ? 11.524 2.877 0.239 1.00 96.75 117 PHE A N 1
ATOM 913 C CA . PHE A 1 117 ? 11.290 3.682 -0.955 1.00 96.75 117 PHE A CA 1
ATOM 914 C C . PHE A 1 117 ? 9.790 3.868 -1.204 1.00 96.75 117 PHE A C 1
ATOM 916 O O . PHE A 1 117 ? 9.292 4.993 -1.175 1.00 96.75 117 PHE A O 1
ATOM 923 N N . LEU A 1 118 ? 9.052 2.763 -1.355 1.00 97.06 118 LEU A N 1
ATOM 924 C CA . LEU A 1 118 ? 7.630 2.813 -1.689 1.00 97.06 118 LEU A CA 1
ATOM 925 C C . LEU A 1 118 ? 6.794 3.511 -0.608 1.00 97.06 118 LEU A C 1
ATOM 927 O O . LEU A 1 118 ? 5.826 4.181 -0.938 1.00 97.06 118 LEU A O 1
ATOM 931 N N . MET A 1 119 ? 7.148 3.381 0.672 1.00 95.81 119 MET A N 1
ATOM 932 C CA . MET A 1 119 ? 6.348 3.929 1.774 1.00 95.81 119 MET A CA 1
ATOM 933 C C . MET A 1 119 ? 6.693 5.371 2.157 1.00 95.81 119 MET A C 1
ATOM 935 O O . MET A 1 119 ? 5.854 6.040 2.762 1.00 95.81 119 MET A O 1
ATOM 939 N N . ARG A 1 120 ? 7.920 5.840 1.885 1.00 95.62 120 ARG A N 1
ATOM 940 C CA . ARG A 1 120 ? 8.392 7.162 2.343 1.00 95.62 120 ARG A CA 1
ATOM 941 C C . ARG A 1 120 ? 8.645 8.165 1.238 1.00 95.62 120 ARG A C 1
ATOM 943 O O . ARG A 1 120 ? 8.532 9.356 1.494 1.00 95.62 120 ARG A O 1
ATOM 950 N N . GLU A 1 121 ? 9.039 7.700 0.065 1.00 96.88 121 GLU A N 1
ATOM 951 C CA . GLU A 1 121 ? 9.538 8.580 -0.994 1.00 96.88 121 GLU A CA 1
ATOM 952 C C . GLU A 1 121 ? 8.542 8.718 -2.145 1.00 96.88 121 GLU A C 1
ATOM 954 O O . GLU A 1 121 ? 8.763 9.491 -3.068 1.00 96.88 121 GLU A O 1
ATOM 959 N N . THR A 1 122 ? 7.428 7.988 -2.088 1.00 97.25 122 THR A N 1
ATOM 960 C CA . THR A 1 122 ? 6.341 8.089 -3.061 1.00 97.25 122 THR A CA 1
ATOM 961 C C . THR A 1 122 ? 5.155 8.865 -2.474 1.00 97.25 122 THR A C 1
ATOM 963 O O . THR A 1 122 ? 4.965 8.881 -1.252 1.00 97.25 122 THR A O 1
ATOM 966 N N . PRO A 1 123 ? 4.290 9.458 -3.315 1.00 96.38 123 PRO A N 1
ATOM 967 C CA . PRO A 1 123 ? 3.135 10.234 -2.872 1.00 96.38 123 PRO A CA 1
ATOM 968 C C . PRO A 1 123 ? 1.941 9.352 -2.452 1.00 96.38 123 PRO A C 1
ATOM 970 O O . PRO A 1 123 ? 0.788 9.710 -2.676 1.00 96.38 123 PRO A O 1
ATOM 973 N N . ILE A 1 124 ? 2.181 8.188 -1.832 1.00 96.62 124 ILE A N 1
ATOM 974 C CA . ILE A 1 124 ? 1.142 7.193 -1.500 1.00 96.62 124 ILE A CA 1
ATOM 975 C C . ILE A 1 124 ? 0.001 7.755 -0.631 1.00 96.62 124 ILE A C 1
ATOM 977 O O . ILE A 1 124 ? -1.119 7.254 -0.693 1.00 96.62 124 ILE A O 1
ATOM 981 N N . ILE A 1 125 ? 0.257 8.796 0.167 1.00 96.50 125 ILE A N 1
ATOM 982 C CA . ILE A 1 125 ? -0.747 9.472 1.010 1.00 96.50 125 ILE A CA 1
ATOM 983 C C . ILE A 1 125 ? -1.166 10.851 0.487 1.00 96.50 125 ILE A C 1
ATOM 985 O O . ILE A 1 125 ? -2.007 11.500 1.113 1.00 96.50 125 ILE A O 1
ATOM 989 N N . GLU A 1 126 ? -0.586 11.316 -0.618 1.00 95.12 126 GLU A N 1
ATOM 990 C CA . GLU A 1 126 ? -0.857 12.654 -1.132 1.00 95.12 126 GLU A CA 1
ATOM 991 C C . GLU A 1 126 ? -2.210 12.687 -1.835 1.00 95.12 126 GLU A C 1
ATOM 993 O O . GLU A 1 126 ? -2.476 11.931 -2.771 1.00 95.12 126 GLU A O 1
ATOM 998 N N . LYS A 1 127 ? -3.084 13.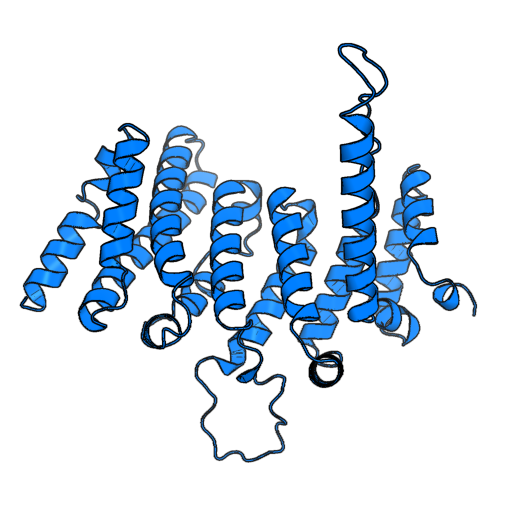588 -1.377 1.00 93.69 127 LYS A N 1
ATOM 999 C CA . LYS A 1 127 ? -4.474 13.659 -1.852 1.00 93.69 127 LYS A CA 1
ATOM 1000 C C . LYS A 1 127 ? -4.572 13.915 -3.351 1.00 93.69 127 LYS A C 1
ATOM 1002 O O . LYS A 1 127 ? -5.442 13.335 -3.988 1.00 93.69 127 LYS A O 1
ATOM 1007 N N . GLN A 1 128 ? -3.704 14.766 -3.895 1.00 91.50 128 GLN A N 1
ATOM 1008 C CA . GLN A 1 128 ? -3.729 15.094 -5.321 1.00 91.50 128 GLN A CA 1
ATOM 1009 C C . GLN A 1 128 ? -3.405 13.865 -6.168 1.00 91.50 128 GLN A C 1
ATOM 1011 O O . GLN A 1 128 ? -4.204 13.482 -7.013 1.00 91.50 128 GLN A O 1
ATOM 1016 N N . PHE A 1 129 ? -2.339 13.141 -5.821 1.00 94.56 129 PHE A N 1
ATOM 1017 C CA . PHE A 1 129 ? -1.977 11.902 -6.505 1.00 94.56 129 PHE A CA 1
ATOM 1018 C C . PHE A 1 129 ? -3.084 10.836 -6.429 1.00 94.56 129 PHE A C 1
ATOM 1020 O O . PHE A 1 129 ? -3.376 10.175 -7.422 1.00 94.56 129 PHE A O 1
ATOM 1027 N N . ILE A 1 130 ? -3.742 10.700 -5.270 1.00 95.06 130 ILE A N 1
ATOM 1028 C CA . ILE A 1 130 ? -4.889 9.797 -5.085 1.00 95.06 130 ILE A CA 1
ATOM 1029 C C . ILE A 1 130 ? -6.040 10.128 -6.048 1.00 95.06 130 ILE A C 1
ATOM 1031 O O . ILE A 1 130 ? -6.628 9.216 -6.629 1.00 95.06 130 ILE A O 1
ATOM 1035 N N . ILE A 1 131 ? -6.382 11.413 -6.178 1.00 92.06 131 ILE A N 1
ATOM 1036 C CA . ILE A 1 131 ? -7.540 11.877 -6.954 1.00 92.06 131 ILE A CA 1
ATOM 1037 C C . ILE A 1 131 ? -7.236 11.869 -8.455 1.00 92.06 131 ILE A C 1
ATOM 1039 O O . ILE A 1 131 ? -8.055 11.395 -9.241 1.00 92.06 131 ILE A O 1
ATOM 1043 N N . ASN A 1 132 ? -6.077 12.397 -8.844 1.00 91.44 132 ASN A N 1
ATOM 1044 C CA . ASN A 1 132 ? -5.742 12.671 -10.239 1.00 91.44 132 ASN A CA 1
ATOM 1045 C C . ASN A 1 132 ? -5.173 11.439 -10.951 1.00 91.44 132 ASN A C 1
ATOM 1047 O O . ASN A 1 132 ? -5.415 11.259 -12.142 1.00 91.44 132 ASN A O 1
ATOM 1051 N N . HIS A 1 133 ? -4.481 10.561 -10.214 1.00 94.12 133 HIS A N 1
ATOM 1052 C CA . HIS A 1 133 ? -3.792 9.385 -10.756 1.00 94.12 133 HIS A CA 1
ATOM 1053 C C . HIS A 1 133 ? -4.201 8.082 -10.036 1.00 94.12 133 HIS A C 1
ATOM 1055 O O . HIS A 1 133 ? -3.344 7.324 -9.561 1.00 94.12 133 HIS A O 1
ATOM 1061 N N . PRO A 1 134 ? -5.511 7.761 -9.950 1.00 95.00 134 PRO A N 1
ATOM 1062 C CA . PRO A 1 134 ? -6.023 6.665 -9.123 1.00 95.00 134 PRO A CA 1
ATOM 1063 C C . PRO A 1 134 ? -5.508 5.283 -9.54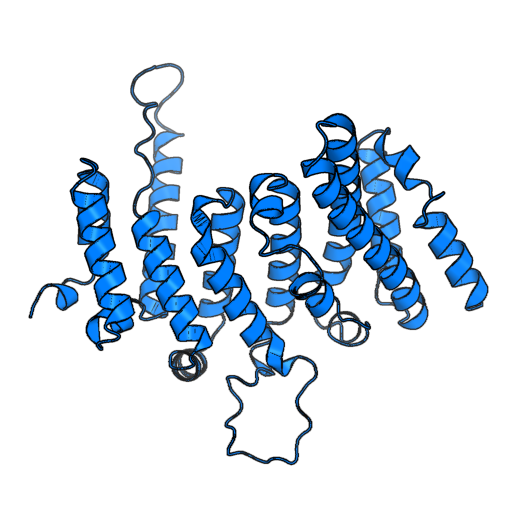9 1.00 95.00 134 PRO A C 1
ATOM 1065 O O . PRO A 1 134 ? -5.314 4.410 -8.702 1.00 95.00 134 PRO A O 1
ATOM 1068 N N . GLY A 1 135 ? -5.245 5.077 -10.845 1.00 96.06 135 GLY A N 1
ATOM 1069 C CA . GLY A 1 135 ? -4.650 3.838 -11.350 1.00 96.06 135 GLY A CA 1
ATOM 1070 C C . GLY A 1 135 ? -3.222 3.640 -10.838 1.00 96.06 135 GLY A C 1
ATOM 1071 O O . GLY A 1 135 ? -2.890 2.572 -10.320 1.00 96.06 135 GLY A O 1
ATOM 1072 N N . CYS A 1 136 ? -2.388 4.681 -10.925 1.00 97.06 136 CYS A N 1
ATOM 1073 C CA . CYS A 1 136 ? -1.021 4.675 -10.397 1.00 97.06 136 CYS A CA 1
ATOM 1074 C C . CYS A 1 136 ? -1.012 4.474 -8.879 1.00 97.06 136 CYS A C 1
ATOM 1076 O O . CYS A 1 136 ? -0.228 3.672 -8.371 1.00 97.06 136 CYS A O 1
ATOM 1078 N N . HIS A 1 137 ? -1.916 5.146 -8.161 1.00 97.88 137 HIS A N 1
ATOM 1079 C CA . HIS A 1 137 ? -2.080 4.970 -6.718 1.00 97.88 137 HIS A CA 1
ATOM 1080 C C . HIS A 1 137 ? -2.453 3.530 -6.344 1.00 97.88 137 HIS A C 1
ATOM 1082 O O . HIS A 1 137 ? -1.822 2.943 -5.461 1.00 97.88 137 HIS A O 1
ATOM 1088 N N . TYR A 1 138 ? -3.410 2.927 -7.059 1.00 98.31 138 TYR A N 1
ATOM 1089 C CA . TYR A 1 138 ? -3.782 1.523 -6.877 1.00 98.31 138 TYR A CA 1
ATOM 1090 C C . TYR A 1 138 ? -2.584 0.587 -7.079 1.00 98.31 138 TYR A C 1
ATOM 1092 O O . TYR A 1 138 ? -2.305 -0.248 -6.218 1.00 98.31 138 TYR A O 1
ATOM 1100 N N . ALA A 1 139 ? -1.856 0.734 -8.191 1.00 98.19 139 ALA A N 1
ATOM 1101 C CA . ALA A 1 139 ? -0.705 -0.110 -8.511 1.00 98.19 139 ALA A CA 1
ATOM 1102 C C . ALA A 1 139 ? 0.398 0.001 -7.446 1.00 98.19 139 ALA A C 1
ATOM 1104 O O . ALA A 1 139 ? 0.928 -1.012 -6.986 1.00 98.19 139 ALA A O 1
ATOM 1105 N N . LEU A 1 140 ? 0.688 1.221 -6.992 1.00 98.12 140 LEU A N 1
ATOM 1106 C CA . LEU A 1 140 ? 1.646 1.482 -5.925 1.00 98.12 140 LEU A CA 1
ATOM 1107 C C . LEU A 1 140 ? 1.237 0.794 -4.613 1.00 98.12 140 LEU A C 1
ATOM 1109 O O . LEU A 1 140 ? 2.029 0.047 -4.031 1.00 98.12 140 LEU A O 1
ATOM 1113 N N . LEU A 1 141 ? -0.013 0.979 -4.172 1.00 98.25 141 LEU A N 1
ATOM 1114 C CA . LEU A 1 141 ? -0.533 0.331 -2.965 1.00 98.25 141 LEU A CA 1
ATOM 1115 C C . LEU A 1 141 ? -0.526 -1.199 -3.093 1.00 98.25 141 LEU A C 1
ATOM 1117 O O . LEU A 1 141 ? -0.228 -1.900 -2.126 1.00 98.25 141 LEU A O 1
ATOM 1121 N N . TYR A 1 142 ? -0.812 -1.725 -4.285 1.00 98.00 142 TYR A N 1
ATOM 1122 C CA . TYR A 1 142 ? -0.813 -3.159 -4.567 1.00 98.00 142 TYR A CA 1
ATOM 1123 C C . TYR A 1 142 ? 0.574 -3.784 -4.393 1.00 98.00 142 TYR A C 1
ATOM 1125 O O . TYR A 1 142 ? 0.702 -4.844 -3.770 1.00 98.00 142 TYR A O 1
ATOM 1133 N N . ILE A 1 143 ? 1.623 -3.113 -4.877 1.00 97.25 143 ILE A N 1
ATOM 1134 C CA . ILE A 1 143 ? 3.012 -3.557 -4.696 1.00 97.25 143 ILE A CA 1
ATOM 1135 C C . ILE A 1 143 ? 3.374 -3.558 -3.215 1.00 97.25 143 ILE A C 1
ATOM 1137 O O . ILE A 1 143 ? 3.872 -4.565 -2.710 1.00 97.25 143 ILE A O 1
ATOM 1141 N N . ILE A 1 144 ? 3.083 -2.459 -2.513 1.00 97.44 144 ILE A N 1
ATOM 1142 C CA . ILE A 1 144 ? 3.373 -2.313 -1.082 1.00 97.44 144 ILE A CA 1
ATOM 1143 C C . ILE A 1 144 ? 2.693 -3.427 -0.283 1.00 97.44 144 ILE A C 1
ATOM 1145 O O . ILE A 1 144 ? 3.354 -4.109 0.505 1.00 97.44 144 ILE A O 1
ATOM 1149 N N . LYS A 1 145 ? 1.388 -3.633 -0.503 1.00 96.94 145 LYS A N 1
ATOM 1150 C CA . LYS A 1 145 ? 0.607 -4.691 0.144 1.00 96.94 145 LYS A CA 1
ATOM 1151 C C . LYS A 1 145 ? 1.237 -6.053 -0.108 1.00 96.94 145 LYS A C 1
ATOM 1153 O O . LYS A 1 145 ? 1.525 -6.778 0.840 1.00 96.94 145 LYS A O 1
ATOM 1158 N N . THR A 1 146 ? 1.462 -6.395 -1.375 1.00 95.00 146 THR A N 1
ATOM 1159 C CA . THR A 1 146 ? 1.942 -7.727 -1.755 1.00 95.00 146 THR A CA 1
ATOM 1160 C C . THR A 1 146 ? 3.329 -7.998 -1.181 1.00 95.00 146 THR A C 1
ATOM 1162 O O . THR A 1 146 ? 3.560 -9.064 -0.612 1.00 95.00 146 THR A O 1
ATOM 1165 N N . HIS A 1 147 ? 4.239 -7.026 -1.273 1.00 94.56 147 HIS A N 1
ATOM 1166 C CA . HIS A 1 147 ? 5.569 -7.131 -0.682 1.00 94.56 147 HIS A CA 1
ATOM 1167 C C . HIS A 1 147 ? 5.496 -7.316 0.839 1.00 94.56 147 HIS A C 1
ATOM 1169 O O . HIS A 1 147 ? 6.146 -8.201 1.392 1.00 94.56 147 HIS A O 1
ATOM 1175 N N . SER A 1 148 ? 4.646 -6.537 1.513 1.00 94.94 148 SER A N 1
ATOM 1176 C CA . SER A 1 148 ? 4.442 -6.644 2.959 1.00 94.94 148 SER A CA 1
ATOM 1177 C C . SER A 1 148 ? 3.903 -8.020 3.350 1.00 94.94 148 SER A C 1
ATOM 1179 O O . SER A 1 148 ? 4.459 -8.661 4.234 1.00 94.94 148 SER A O 1
ATOM 1181 N N . GLU A 1 149 ? 2.881 -8.531 2.662 1.00 93.50 149 GLU A N 1
ATOM 1182 C CA . GLU A 1 149 ? 2.300 -9.853 2.930 1.00 93.50 149 GLU A CA 1
ATOM 1183 C C . GLU A 1 149 ? 3.293 -10.997 2.689 1.00 93.50 149 GLU A C 1
ATOM 1185 O O . GLU A 1 149 ? 3.319 -11.959 3.458 1.00 93.50 149 GLU A O 1
ATOM 1190 N N . LYS A 1 150 ? 4.162 -10.891 1.673 1.00 91.38 150 LYS A N 1
ATOM 1191 C CA . LYS A 1 150 ? 5.232 -11.877 1.426 1.00 91.38 150 LYS A CA 1
ATOM 1192 C C . LYS A 1 150 ? 6.242 -11.976 2.565 1.00 91.38 150 LYS A C 1
ATOM 1194 O O . LYS A 1 150 ? 6.906 -13.007 2.682 1.00 91.38 150 LYS A O 1
ATOM 1199 N N . HIS A 1 151 ? 6.326 -10.939 3.390 1.00 90.69 151 HIS A N 1
ATOM 1200 C CA . HIS A 1 151 ? 7.170 -10.862 4.575 1.00 90.69 151 HIS A CA 1
ATOM 1201 C C . HIS A 1 151 ? 6.344 -10.775 5.864 1.00 90.69 151 HIS A C 1
ATOM 1203 O O . HIS A 1 151 ? 6.789 -10.181 6.844 1.00 90.69 151 HIS A O 1
ATOM 1209 N N . GLU A 1 152 ? 5.129 -11.341 5.857 1.00 92.06 152 GLU A N 1
ATOM 1210 C CA . GLU A 1 152 ? 4.254 -11.456 7.034 1.00 92.06 152 GLU A CA 1
ATOM 1211 C C . GLU A 1 152 ? 3.993 -10.102 7.721 1.00 92.06 152 GLU A C 1
ATOM 1213 O O . GLU A 1 152 ? 3.908 -9.984 8.942 1.00 92.06 152 GLU A O 1
ATOM 1218 N N . ASN A 1 153 ? 3.904 -9.043 6.911 1.00 93.62 153 ASN A N 1
ATOM 1219 C CA . ASN A 1 153 ? 3.767 -7.644 7.321 1.00 93.62 153 ASN A CA 1
ATOM 1220 C C . ASN A 1 153 ? 4.811 -7.204 8.363 1.00 93.62 153 ASN A C 1
ATOM 1222 O O . ASN A 1 153 ? 4.560 -6.308 9.177 1.00 93.62 153 ASN A O 1
ATOM 1226 N N . PHE A 1 154 ? 5.985 -7.843 8.327 1.00 92.44 154 PHE A N 1
ATOM 1227 C CA . PHE A 1 154 ? 7.135 -7.597 9.194 1.00 92.44 154 PHE A CA 1
ATOM 1228 C C . PHE A 1 154 ? 6.833 -7.731 10.696 1.00 92.44 154 PHE A C 1
ATOM 1230 O O . PHE A 1 154 ? 7.594 -7.228 11.522 1.00 92.44 154 PHE A O 1
ATOM 1237 N N . VAL A 1 155 ? 5.740 -8.418 11.050 1.00 91.50 155 VAL A N 1
ATOM 1238 C CA . VAL A 1 155 ? 5.218 -8.495 12.423 1.00 91.50 155 VAL A CA 1
ATOM 1239 C C . VAL A 1 155 ? 6.247 -9.093 13.373 1.00 91.50 155 VAL A C 1
ATOM 1241 O O . VAL A 1 155 ? 6.479 -8.526 14.436 1.00 91.50 155 VAL A O 1
ATOM 1244 N N . ALA A 1 156 ? 6.902 -10.188 12.975 1.00 87.25 156 ALA A N 1
ATOM 1245 C CA . ALA A 1 156 ? 7.858 -10.910 13.817 1.00 87.25 156 ALA A CA 1
ATOM 1246 C C . ALA A 1 156 ? 9.023 -10.035 14.314 1.00 87.25 156 ALA A C 1
ATOM 1248 O O . ALA A 1 156 ? 9.509 -10.230 15.422 1.00 87.25 156 ALA A O 1
ATOM 1249 N N . ASN A 1 157 ? 9.438 -9.045 13.518 1.00 87.62 157 ASN A N 1
ATOM 1250 C CA . ASN A 1 157 ? 10.542 -8.146 13.854 1.00 87.62 157 ASN A CA 1
ATOM 1251 C C . ASN A 1 157 ? 10.062 -6.812 14.440 1.00 87.62 157 ASN A C 1
ATOM 1253 O O . ASN A 1 157 ? 10.882 -5.930 14.684 1.00 87.62 157 ASN A O 1
ATOM 1257 N N . SER A 1 158 ? 8.750 -6.616 14.596 1.00 90.25 158 SER A N 1
ATOM 1258 C CA . SER A 1 158 ? 8.179 -5.313 14.911 1.00 90.25 158 SER A CA 1
ATOM 1259 C C . SER A 1 158 ? 8.520 -4.848 16.322 1.00 90.25 158 SER A C 1
ATOM 1261 O O . SER A 1 158 ? 8.309 -5.566 17.298 1.00 90.25 158 SER A O 1
ATOM 1263 N N . SER A 1 159 ? 8.891 -3.574 16.452 1.00 88.94 159 SER A N 1
ATOM 1264 C CA . SER A 1 159 ? 9.038 -2.918 17.754 1.00 88.94 159 SER A CA 1
ATOM 1265 C C . SER A 1 159 ? 7.726 -2.804 18.544 1.00 88.94 159 SER A C 1
ATOM 1267 O O . SER A 1 159 ? 7.761 -2.508 19.734 1.00 88.94 159 SER A O 1
ATOM 1269 N N . LEU A 1 160 ? 6.567 -3.092 17.934 1.00 87.19 160 LEU A N 1
ATOM 1270 C CA . LEU A 1 160 ? 5.281 -3.188 18.639 1.00 87.19 160 LEU A CA 1
ATOM 1271 C C . LEU A 1 160 ? 5.194 -4.412 19.565 1.00 87.19 160 LEU A C 1
ATOM 1273 O O . LEU A 1 160 ? 4.412 -4.391 20.521 1.00 87.19 160 LEU A O 1
ATOM 1277 N N . LEU A 1 161 ? 5.971 -5.461 19.275 1.00 84.25 161 LEU A N 1
ATOM 1278 C CA . LEU A 1 161 ? 6.043 -6.697 20.062 1.00 84.25 161 LEU A CA 1
ATOM 1279 C C . LEU A 1 161 ? 7.247 -6.733 21.006 1.00 84.25 161 LEU A C 1
ATOM 1281 O O . LEU A 1 161 ? 7.296 -7.573 21.896 1.00 84.25 161 LEU A O 1
ATOM 1285 N N . ILE A 1 162 ? 8.208 -5.829 20.819 1.00 75.62 162 ILE A N 1
ATOM 1286 C CA . ILE A 1 162 ? 9.380 -5.724 21.683 1.00 75.62 162 ILE A CA 1
ATOM 1287 C C . ILE A 1 162 ? 9.001 -4.862 22.887 1.00 75.62 162 ILE A C 1
ATOM 1289 O O . ILE A 1 162 ? 8.723 -3.666 22.756 1.00 75.62 162 ILE A O 1
ATOM 1293 N N . ASP A 1 163 ? 9.004 -5.458 24.075 1.00 65.31 163 ASP A N 1
ATOM 1294 C CA . ASP A 1 163 ? 8.858 -4.698 25.308 1.00 65.31 163 ASP A CA 1
ATOM 1295 C C . ASP A 1 163 ? 10.102 -3.837 25.536 1.00 65.31 163 ASP A C 1
ATOM 1297 O O . ASP A 1 163 ? 11.228 -4.323 25.607 1.00 65.31 163 ASP A O 1
ATOM 1301 N N . LYS A 1 164 ? 9.897 -2.523 25.697 1.00 57.25 164 LYS A N 1
ATOM 1302 C CA . LYS A 1 164 ? 10.980 -1.546 25.924 1.00 57.25 164 LYS A CA 1
ATOM 1303 C C . LYS A 1 164 ? 11.808 -1.824 27.189 1.00 57.25 164 LYS A C 1
ATOM 1305 O O . LYS A 1 164 ? 12.876 -1.241 27.345 1.00 57.25 164 LYS A O 1
ATOM 1310 N N . ASN A 1 165 ? 11.323 -2.700 28.071 1.00 52.88 165 ASN A N 1
ATOM 1311 C CA . ASN A 1 165 ? 11.992 -3.107 29.307 1.00 52.88 165 ASN A CA 1
ATOM 1312 C C . ASN A 1 165 ? 12.868 -4.365 29.141 1.00 52.88 165 ASN A C 1
ATOM 1314 O O . ASN A 1 165 ? 13.537 -4.770 30.090 1.00 52.88 165 ASN A O 1
ATOM 1318 N N . SER A 1 166 ? 12.891 -4.978 27.956 1.00 54.31 166 SER A N 1
ATOM 1319 C CA . SER A 1 166 ? 13.633 -6.204 27.666 1.00 54.31 166 SER A CA 1
ATOM 1320 C C . SER A 1 166 ? 14.899 -5.877 26.866 1.00 54.31 166 SER A C 1
ATOM 1322 O O . SER A 1 166 ? 14.850 -5.689 25.659 1.00 54.31 166 SER A O 1
ATOM 1324 N N . LEU A 1 167 ? 16.041 -5.825 27.559 1.00 49.16 167 LEU A N 1
ATOM 1325 C CA . LEU A 1 167 ? 17.411 -5.838 27.016 1.00 49.16 167 LEU A CA 1
ATOM 1326 C C . LEU A 1 167 ? 17.730 -4.784 25.935 1.00 49.16 167 LEU A C 1
ATOM 1328 O O . LEU A 1 167 ? 17.702 -5.046 24.735 1.00 49.16 167 LEU A O 1
ATOM 1332 N N . SER A 1 168 ? 18.234 -3.632 26.386 1.00 52.06 168 SER A N 1
ATOM 1333 C CA . SER A 1 168 ? 18.843 -2.554 25.585 1.00 52.06 168 SER A CA 1
ATOM 1334 C C . SER A 1 168 ? 20.139 -2.937 24.835 1.00 52.06 168 SER A C 1
ATOM 1336 O O . SER A 1 168 ? 20.915 -2.058 24.468 1.00 52.06 168 SER A O 1
ATOM 1338 N N . LEU A 1 169 ? 20.419 -4.232 24.661 1.00 54.06 169 LEU A N 1
ATOM 1339 C CA . LEU A 1 169 ? 21.673 -4.770 24.118 1.00 54.06 169 LEU A CA 1
ATOM 1340 C C . LEU A 1 169 ? 21.522 -5.392 22.722 1.00 54.06 169 LEU A C 1
ATOM 1342 O O . LEU A 1 169 ? 22.530 -5.700 22.091 1.00 54.06 169 LEU A O 1
ATOM 1346 N N . VAL A 1 170 ? 20.296 -5.568 22.217 1.00 59.81 170 VAL A N 1
ATOM 1347 C CA . VAL A 1 170 ? 20.064 -6.076 20.857 1.00 59.81 170 VAL A CA 1
ATOM 1348 C C . VAL A 1 170 ? 19.838 -4.893 19.920 1.00 59.81 170 VAL A C 1
ATOM 1350 O O . VAL A 1 170 ? 18.939 -4.084 20.143 1.00 59.81 170 VAL A O 1
ATOM 1353 N N . ALA A 1 171 ? 20.665 -4.778 18.878 1.00 67.69 171 ALA A N 1
ATOM 1354 C CA . ALA A 1 171 ? 20.481 -3.773 17.836 1.00 67.69 171 ALA A CA 1
ATOM 1355 C C . ALA A 1 171 ? 19.073 -3.895 17.227 1.00 67.69 171 ALA A C 1
ATOM 1357 O O . ALA A 1 171 ? 18.643 -4.995 16.877 1.00 67.69 171 ALA A O 1
ATOM 1358 N N . GLU A 1 172 ? 18.357 -2.770 17.110 1.00 75.94 172 GLU A N 1
ATOM 1359 C CA . GLU A 1 172 ? 17.011 -2.741 16.531 1.00 75.94 172 GLU A CA 1
ATOM 1360 C C . GLU A 1 172 ? 17.063 -3.319 15.099 1.00 75.94 172 GLU A C 1
ATOM 1362 O O . GLU A 1 172 ? 17.837 -2.820 14.274 1.00 75.94 172 GLU A O 1
ATOM 1367 N N . PRO A 1 173 ? 16.276 -4.367 14.777 1.00 81.69 173 PRO A N 1
ATOM 1368 C CA . PRO A 1 173 ? 16.264 -4.939 13.437 1.00 81.69 173 PRO A CA 1
ATOM 1369 C C . PRO A 1 173 ? 15.946 -3.882 12.375 1.00 81.69 173 PRO A C 1
ATOM 1371 O O . PRO A 1 173 ? 15.081 -3.029 12.578 1.00 81.69 173 PRO A O 1
ATOM 1374 N N . ALA A 1 174 ? 16.564 -3.988 11.195 1.00 85.00 174 ALA A N 1
ATOM 1375 C CA . ALA A 1 174 ? 16.366 -3.032 10.099 1.00 85.00 174 ALA A CA 1
ATOM 1376 C C . ALA A 1 174 ? 14.883 -2.845 9.705 1.00 85.00 174 ALA A C 1
ATOM 1378 O O . ALA A 1 174 ? 14.489 -1.774 9.250 1.00 85.00 174 ALA A O 1
ATOM 1379 N N . THR A 1 175 ? 14.046 -3.867 9.921 1.00 89.69 175 THR A N 1
ATOM 1380 C CA . THR A 1 175 ? 12.612 -3.856 9.596 1.00 89.69 175 THR A CA 1
ATOM 1381 C C . THR A 1 175 ? 11.702 -3.547 10.791 1.00 89.69 175 THR A C 1
ATOM 1383 O O . THR A 1 175 ? 10.483 -3.639 10.656 1.00 89.69 175 THR A O 1
ATOM 1386 N N . ALA A 1 176 ? 12.238 -3.197 11.966 1.00 90.31 176 ALA A N 1
ATOM 1387 C CA . ALA A 1 176 ? 11.451 -3.128 13.203 1.00 90.31 176 ALA A CA 1
ATOM 1388 C C . ALA A 1 176 ? 10.308 -2.104 13.169 1.00 90.31 176 ALA A C 1
ATOM 1390 O O . ALA A 1 176 ? 9.261 -2.298 13.789 1.00 90.31 176 ALA A O 1
ATOM 1391 N N . LYS A 1 177 ? 10.473 -1.034 12.386 1.00 92.75 177 LYS A N 1
ATOM 1392 C CA . LYS A 1 177 ? 9.480 0.040 12.225 1.00 92.75 177 LYS A CA 1
ATOM 1393 C C . LYS A 1 177 ? 8.518 -0.186 11.056 1.00 92.75 177 LYS A C 1
ATOM 1395 O O . LYS A 1 177 ? 7.635 0.642 10.837 1.00 92.75 177 LYS A O 1
ATOM 1400 N N . HIS A 1 178 ? 8.668 -1.268 10.286 1.00 95.00 178 HIS A N 1
ATOM 1401 C CA . HIS A 1 178 ? 7.861 -1.488 9.083 1.00 95.00 178 HIS A CA 1
ATOM 1402 C C . HIS A 1 178 ? 6.382 -1.716 9.413 1.00 95.00 178 HIS A C 1
ATOM 1404 O O . HIS A 1 178 ? 5.534 -1.055 8.822 1.00 95.00 178 HIS A O 1
ATOM 1410 N N . THR A 1 179 ? 6.048 -2.557 10.399 1.00 95.69 179 THR A N 1
ATOM 1411 C CA . THR A 1 179 ? 4.645 -2.779 10.808 1.00 95.69 179 THR A CA 1
ATOM 1412 C C . THR A 1 179 ? 3.979 -1.491 11.290 1.00 95.69 179 THR A C 1
ATOM 1414 O O . THR A 1 179 ? 2.872 -1.172 10.868 1.00 95.69 179 THR A O 1
ATOM 1417 N N . THR A 1 180 ? 4.676 -0.694 12.103 1.00 95.62 180 THR A N 1
ATOM 1418 C CA . THR A 1 180 ? 4.219 0.636 12.536 1.00 95.62 180 THR A CA 1
ATOM 1419 C C . THR A 1 180 ? 3.943 1.545 11.3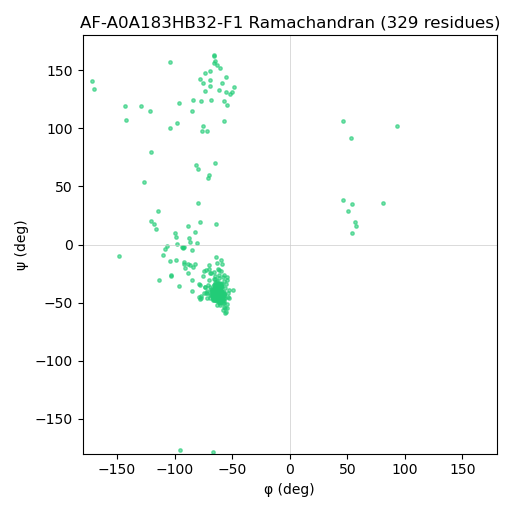37 1.00 95.62 180 THR A C 1
ATOM 1421 O O . THR A 1 180 ? 2.924 2.229 11.283 1.00 95.62 180 THR A O 1
ATOM 1424 N N . MET A 1 181 ? 4.822 1.527 10.332 1.00 96.94 181 MET A N 1
ATOM 1425 C CA . MET A 1 181 ? 4.637 2.298 9.104 1.00 96.94 181 MET A CA 1
ATOM 1426 C C . MET A 1 181 ? 3.419 1.830 8.301 1.00 96.94 181 MET A C 1
ATOM 1428 O O . MET A 1 181 ? 2.667 2.676 7.823 1.00 96.94 181 MET A O 1
ATOM 1432 N N . ILE A 1 182 ? 3.186 0.514 8.205 1.00 97.69 182 ILE A N 1
ATOM 1433 C CA . ILE A 1 182 ? 1.976 -0.060 7.593 1.00 97.69 182 ILE A CA 1
ATOM 1434 C C . ILE A 1 182 ? 0.732 0.485 8.296 1.00 97.69 182 ILE A C 1
ATOM 1436 O O . ILE A 1 182 ? -0.126 1.065 7.635 1.00 97.69 182 ILE A O 1
ATOM 1440 N N . LEU A 1 183 ? 0.656 0.368 9.627 1.00 97.31 183 LEU A N 1
ATOM 1441 C CA . LEU A 1 183 ? -0.487 0.857 10.406 1.00 97.31 183 LEU A CA 1
ATOM 1442 C C . LEU A 1 183 ? -0.728 2.354 10.181 1.00 97.31 183 LEU A C 1
ATOM 1444 O O . LEU A 1 183 ? -1.866 2.767 9.960 1.00 97.31 183 LEU A O 1
ATOM 1448 N N . ASN A 1 184 ? 0.332 3.162 10.161 1.00 97.44 184 ASN A N 1
ATOM 1449 C CA . ASN A 1 184 ? 0.232 4.604 9.945 1.00 97.44 184 ASN A CA 1
ATOM 1450 C C . ASN A 1 184 ? -0.263 4.959 8.535 1.00 97.44 184 ASN A C 1
ATOM 1452 O O . ASN A 1 184 ? -1.140 5.812 8.393 1.00 97.44 184 ASN A O 1
ATOM 1456 N N . ILE A 1 185 ? 0.266 4.317 7.488 1.00 97.56 185 ILE A N 1
ATOM 1457 C CA . ILE A 1 185 ? -0.167 4.557 6.102 1.00 97.56 185 ILE A CA 1
ATOM 1458 C C . ILE A 1 185 ? -1.616 4.114 5.912 1.00 97.56 185 ILE A C 1
ATOM 1460 O O . ILE A 1 185 ? -2.427 4.889 5.412 1.00 97.56 185 ILE A O 1
ATOM 1464 N N . VAL A 1 186 ? -1.970 2.921 6.392 1.00 97.62 186 VAL A N 1
ATOM 1465 C CA . VAL A 1 186 ? -3.348 2.418 6.369 1.00 97.62 186 VAL A CA 1
ATOM 1466 C C . VAL A 1 186 ? -4.296 3.392 7.067 1.00 97.62 186 VAL A C 1
ATOM 1468 O O . VAL A 1 186 ? -5.335 3.736 6.514 1.00 97.62 186 VAL A O 1
ATOM 1471 N N . THR A 1 187 ? -3.927 3.892 8.248 1.00 97.88 187 THR A N 1
ATOM 1472 C CA . THR A 1 187 ? -4.720 4.882 8.995 1.00 97.88 187 THR A CA 1
ATOM 1473 C C . THR A 1 187 ? -4.926 6.161 8.189 1.00 97.88 187 THR A C 1
ATOM 1475 O O . THR A 1 187 ? -6.047 6.661 8.087 1.00 97.88 187 THR A O 1
ATOM 1478 N N . LYS A 1 188 ? -3.857 6.698 7.589 1.00 97.75 188 LYS A N 1
ATOM 1479 C CA . LYS A 1 188 ? -3.928 7.903 6.752 1.00 97.75 188 LYS A CA 1
ATOM 1480 C C . LYS A 1 188 ? -4.833 7.694 5.540 1.00 97.75 188 LYS A C 1
ATOM 1482 O O . LYS A 1 188 ? -5.671 8.551 5.283 1.00 97.75 188 LYS A O 1
ATOM 1487 N N . LEU A 1 189 ? -4.719 6.553 4.860 1.00 97.56 189 LEU A N 1
ATOM 1488 C CA . LEU A 1 189 ? -5.559 6.200 3.712 1.00 97.56 189 LEU A CA 1
ATOM 1489 C C . LEU A 1 189 ? -7.027 6.005 4.105 1.00 97.56 189 LEU A C 1
ATOM 1491 O O . LEU A 1 189 ? -7.908 6.523 3.429 1.00 97.56 189 LEU A O 1
ATOM 1495 N N . LEU A 1 190 ? -7.304 5.343 5.234 1.00 95.31 190 LEU A N 1
ATOM 1496 C CA . LEU A 1 190 ? -8.659 5.224 5.783 1.00 95.31 190 LEU A CA 1
ATOM 1497 C C . LEU A 1 190 ? -9.263 6.595 6.096 1.00 95.31 190 LEU A C 1
ATOM 1499 O O . LEU A 1 190 ? -10.460 6.787 5.930 1.00 95.31 190 LEU A O 1
ATOM 1503 N N . ASN A 1 191 ? -8.469 7.576 6.528 1.00 94.12 191 ASN A N 1
ATOM 1504 C CA . ASN A 1 191 ? -8.971 8.926 6.795 1.00 94.12 191 ASN A CA 1
ATOM 1505 C C . ASN A 1 191 ? -9.374 9.701 5.528 1.00 94.12 191 ASN A C 1
ATOM 1507 O O . ASN A 1 191 ? -10.104 10.685 5.646 1.00 94.12 191 ASN A O 1
ATOM 1511 N N . VAL A 1 192 ? -8.920 9.271 4.348 1.00 93.38 192 VAL A N 1
ATOM 1512 C CA . VAL A 1 192 ? -9.222 9.883 3.041 1.00 93.38 192 VAL A CA 1
ATOM 1513 C C . VAL A 1 192 ? -9.919 8.910 2.085 1.00 93.38 192 VAL A C 1
ATOM 1515 O O . VAL A 1 192 ? -9.909 9.110 0.876 1.00 93.38 192 VAL A O 1
ATOM 1518 N N . ASP A 1 193 ? -10.528 7.850 2.613 1.00 89.44 193 ASP A N 1
ATOM 1519 C CA . ASP A 1 193 ? -11.117 6.756 1.833 1.00 89.44 193 ASP A CA 1
ATOM 1520 C C . ASP A 1 193 ? -12.206 7.177 0.830 1.00 89.44 193 ASP A C 1
ATOM 1522 O O . ASP A 1 193 ? -12.373 6.533 -0.207 1.00 89.44 193 ASP A O 1
ATOM 1526 N N . ASP A 1 194 ? -12.918 8.270 1.099 1.00 88.19 194 ASP A N 1
ATOM 1527 C CA . ASP A 1 194 ? -13.907 8.865 0.196 1.00 88.19 194 ASP A CA 1
ATOM 1528 C C . ASP A 1 194 ? -13.283 9.330 -1.129 1.00 88.19 194 ASP A C 1
ATOM 1530 O O . ASP A 1 194 ? -13.965 9.365 -2.151 1.00 88.19 194 ASP A O 1
ATOM 1534 N N . LEU A 1 195 ? -11.987 9.655 -1.114 1.00 92.06 195 LEU A N 1
ATOM 1535 C CA . LEU A 1 195 ? -11.215 10.072 -2.285 1.00 92.06 195 LEU A CA 1
ATOM 1536 C C . LEU A 1 195 ? -10.605 8.882 -3.034 1.00 92.06 195 LEU A C 1
ATOM 1538 O O . LEU A 1 195 ? -10.178 9.030 -4.174 1.00 92.06 195 LEU A O 1
ATOM 1542 N N . LEU A 1 196 ? -10.538 7.708 -2.401 1.00 93.12 196 LEU A N 1
ATOM 1543 C CA . LEU A 1 196 ? -9.956 6.519 -3.012 1.00 93.12 196 LEU A CA 1
ATOM 1544 C C . LEU A 1 196 ? -10.887 5.950 -4.087 1.00 93.12 196 LEU A C 1
ATOM 1546 O O . LEU A 1 196 ? -12.116 5.946 -3.957 1.00 93.12 196 LEU A O 1
ATOM 1550 N N . TRP A 1 197 ? -10.292 5.363 -5.121 1.00 92.69 197 TRP A N 1
ATOM 1551 C CA . TRP A 1 197 ? -11.029 4.529 -6.063 1.00 92.69 197 TRP A CA 1
ATOM 1552 C C . TRP A 1 197 ? -11.604 3.284 -5.359 1.00 92.69 197 TRP A C 1
ATOM 1554 O O . TRP A 1 197 ? -11.099 2.853 -4.316 1.00 92.69 197 TRP A O 1
ATOM 1564 N N . ALA A 1 198 ? -12.692 2.710 -5.882 1.00 88.81 198 ALA A N 1
ATOM 1565 C CA . ALA A 1 198 ? -13.425 1.642 -5.195 1.00 88.81 198 ALA A CA 1
ATOM 1566 C C . ALA A 1 198 ? -12.564 0.383 -5.013 1.00 88.81 198 ALA A C 1
ATOM 1568 O O . ALA A 1 198 ? -12.534 -0.215 -3.938 1.00 88.81 198 ALA A O 1
ATOM 1569 N N . GLU A 1 199 ? -11.801 0.046 -6.042 1.00 89.44 199 GLU A N 1
ATOM 1570 C CA . GLU A 1 199 ? -10.844 -1.047 -6.095 1.00 89.44 199 GLU A CA 1
ATOM 1571 C C . GLU A 1 199 ? -9.709 -0.819 -5.089 1.00 89.44 199 GLU A C 1
ATOM 1573 O O . GLU A 1 199 ? -9.341 -1.739 -4.360 1.00 89.44 199 GLU A O 1
ATOM 1578 N N . THR A 1 200 ? -9.219 0.419 -4.954 1.00 94.81 200 THR A N 1
ATOM 1579 C CA . THR A 1 200 ? -8.202 0.791 -3.957 1.00 94.81 200 THR A CA 1
ATOM 1580 C C . THR A 1 200 ? -8.727 0.6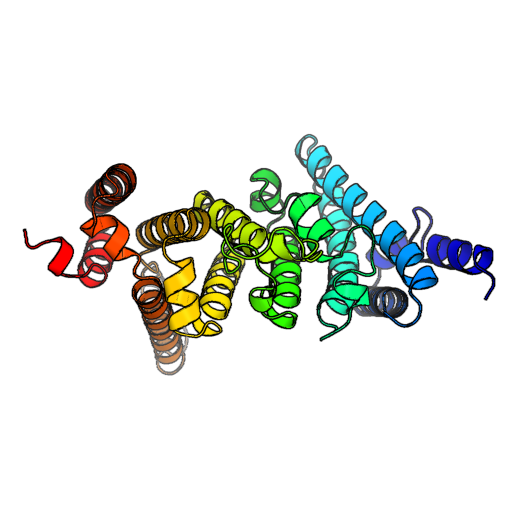65 -2.528 1.00 94.81 200 THR A C 1
ATOM 1582 O O . THR A 1 200 ? -8.015 0.168 -1.654 1.00 94.81 200 THR A O 1
ATOM 1585 N N . ARG A 1 201 ? -9.983 1.054 -2.265 1.00 91.69 201 ARG A N 1
ATOM 1586 C CA . ARG A 1 201 ? -10.616 0.820 -0.954 1.00 91.69 201 ARG A CA 1
ATOM 1587 C C . ARG A 1 201 ? -10.713 -0.666 -0.634 1.00 91.69 201 ARG A C 1
ATOM 1589 O O . ARG A 1 201 ? -10.380 -1.068 0.480 1.00 91.69 201 ARG A O 1
ATOM 1596 N N . ASN A 1 202 ? -11.147 -1.477 -1.598 1.00 90.31 202 ASN A N 1
ATOM 1597 C CA . ASN A 1 202 ? -11.241 -2.926 -1.423 1.00 90.31 202 ASN A CA 1
ATOM 1598 C C . ASN A 1 202 ? -9.866 -3.529 -1.134 1.00 90.31 202 ASN A C 1
ATOM 1600 O O . ASN A 1 202 ? -9.729 -4.295 -0.185 1.00 90.31 202 ASN A O 1
ATOM 1604 N N . LEU A 1 203 ? -8.840 -3.104 -1.873 1.00 94.75 203 LEU A N 1
ATOM 1605 C CA . LEU A 1 203 ? -7.454 -3.506 -1.657 1.00 94.75 203 LEU A CA 1
ATOM 1606 C C . LEU A 1 203 ? -6.956 -3.149 -0.247 1.00 94.75 203 LEU A C 1
ATOM 1608 O O . LEU A 1 203 ? -6.310 -3.971 0.404 1.00 94.75 203 LEU A O 1
ATOM 1612 N N . LEU A 1 204 ? -7.275 -1.945 0.238 1.00 95.50 204 LEU A N 1
ATOM 1613 C CA . LEU A 1 204 ? -6.910 -1.484 1.577 1.00 95.50 204 LEU A CA 1
ATOM 1614 C C . LEU A 1 204 ? -7.587 -2.327 2.665 1.00 95.50 204 LEU A C 1
ATOM 1616 O O . LEU A 1 204 ? -6.918 -2.805 3.579 1.00 95.50 204 LEU A O 1
ATOM 1620 N N . VAL A 1 205 ? -8.898 -2.560 2.554 1.00 91.75 205 VAL A N 1
ATOM 1621 C CA . VAL A 1 205 ? -9.650 -3.409 3.495 1.00 91.75 205 VAL A CA 1
ATOM 1622 C C . VAL A 1 205 ? -9.150 -4.852 3.449 1.00 91.75 205 VAL A C 1
ATOM 1624 O O . VAL A 1 205 ? -8.990 -5.477 4.498 1.00 91.75 205 VAL A O 1
ATOM 1627 N N . ASP A 1 206 ? -8.849 -5.371 2.259 1.00 93.12 206 ASP A N 1
ATOM 1628 C CA . ASP A 1 206 ? -8.268 -6.698 2.076 1.00 93.12 206 ASP A CA 1
ATOM 1629 C C . ASP A 1 206 ? -6.897 -6.815 2.738 1.00 93.12 206 ASP A C 1
ATOM 1631 O O . ASP A 1 206 ? -6.612 -7.849 3.341 1.00 93.12 206 ASP A O 1
ATOM 1635 N N . TRP A 1 207 ? -6.073 -5.766 2.684 1.00 96.38 207 TRP A N 1
ATOM 1636 C CA . TRP A 1 207 ? -4.782 -5.741 3.367 1.00 96.38 207 TRP A CA 1
ATOM 1637 C C . TRP A 1 207 ? -4.936 -5.753 4.886 1.00 96.38 207 TRP A C 1
ATOM 1639 O O . TRP A 1 207 ? -4.310 -6.575 5.553 1.00 96.38 207 TRP A O 1
ATOM 1649 N N . ILE A 1 208 ? -5.819 -4.915 5.439 1.00 95.88 208 ILE A N 1
ATOM 1650 C CA . ILE A 1 208 ? -6.108 -4.913 6.882 1.00 95.88 208 ILE A CA 1
ATOM 1651 C C . ILE A 1 208 ? -6.628 -6.287 7.307 1.00 95.88 208 ILE A C 1
ATOM 1653 O O . ILE A 1 208 ? -6.207 -6.833 8.326 1.00 95.88 208 ILE A O 1
ATOM 1657 N N . HIS A 1 209 ? -7.517 -6.880 6.512 1.00 93.19 209 HIS A N 1
ATOM 1658 C CA . HIS A 1 209 ? -8.029 -8.214 6.770 1.00 93.19 209 HIS A CA 1
ATOM 1659 C C . HIS A 1 209 ? -6.913 -9.267 6.743 1.00 93.19 209 HIS A C 1
ATOM 1661 O O . HIS A 1 209 ? -6.813 -10.065 7.670 1.00 93.19 209 HIS A O 1
ATOM 1667 N N . GLY A 1 210 ? -6.070 -9.282 5.709 1.00 93.06 210 GLY A N 1
ATOM 1668 C CA . GLY A 1 210 ? -4.932 -10.199 5.606 1.00 93.06 210 GLY A CA 1
ATOM 1669 C C . GLY A 1 210 ? -3.978 -10.059 6.792 1.00 93.06 210 GLY A C 1
ATOM 1670 O O . GLY A 1 210 ? -3.630 -11.057 7.418 1.00 93.06 210 GLY A O 1
ATOM 1671 N N . PHE A 1 211 ? -3.649 -8.820 7.165 1.00 94.38 211 PHE A N 1
ATOM 1672 C CA . PHE A 1 211 ? -2.833 -8.499 8.333 1.00 94.38 211 PHE A CA 1
ATOM 1673 C C . PHE A 1 211 ? -3.430 -9.080 9.619 1.00 94.38 211 PHE A C 1
ATOM 1675 O O . PHE A 1 211 ? -2.802 -9.909 10.265 1.00 94.38 211 PHE A O 1
ATOM 1682 N N . VAL A 1 212 ? -4.663 -8.706 9.971 1.00 94.00 212 VAL A N 1
ATOM 1683 C CA . VAL A 1 212 ? -5.285 -9.071 11.256 1.00 94.00 212 VAL A CA 1
ATOM 1684 C C . VAL A 1 212 ? -5.530 -10.576 11.390 1.00 94.00 212 VAL A C 1
ATOM 1686 O O . VAL A 1 212 ? -5.457 -11.121 12.494 1.00 94.00 212 VAL A O 1
ATOM 1689 N N . PHE A 1 213 ? -5.860 -11.255 10.291 1.00 93.06 213 PHE A N 1
ATOM 1690 C CA . PHE A 1 213 ? -6.145 -12.690 10.317 1.00 93.06 213 PHE A CA 1
ATOM 1691 C C . PHE A 1 213 ? -4.893 -13.563 10.245 1.00 93.06 213 PHE A C 1
ATOM 1693 O O . PHE A 1 213 ? -4.962 -14.711 10.676 1.00 93.06 213 PHE A O 1
ATOM 1700 N N . ALA A 1 214 ? -3.762 -13.023 9.782 1.00 92.50 214 ALA A N 1
ATOM 1701 C CA . ALA A 1 214 ? -2.467 -13.691 9.886 1.00 92.50 214 ALA A CA 1
ATOM 1702 C C . ALA A 1 214 ? -1.912 -13.694 11.325 1.00 92.50 214 ALA A C 1
ATOM 1704 O O . ALA A 1 214 ? -1.090 -14.542 11.659 1.00 92.50 214 ALA A O 1
ATOM 1705 N N . LEU A 1 215 ? -2.362 -12.774 12.190 1.00 92.81 215 LEU A N 1
ATOM 1706 C CA . LEU A 1 215 ? -1.925 -12.709 13.587 1.00 92.81 215 LEU A CA 1
ATOM 1707 C C . LEU A 1 215 ? -2.566 -13.806 14.443 1.00 92.81 215 LEU A C 1
ATOM 1709 O O . LEU A 1 215 ? -3.779 -14.042 14.367 1.00 92.81 215 LEU A O 1
ATOM 1713 N N . THR A 1 216 ? -1.769 -14.399 15.335 1.00 92.25 216 THR A N 1
ATOM 1714 C CA . THR A 1 216 ? -2.291 -15.234 16.423 1.00 92.25 216 THR A CA 1
ATOM 1715 C C . THR A 1 216 ? -3.111 -14.383 17.403 1.00 92.25 216 THR A C 1
ATOM 1717 O O . THR A 1 216 ? -2.902 -13.166 17.486 1.00 92.25 216 THR A O 1
ATOM 1720 N N . PRO A 1 217 ? -4.050 -14.985 18.159 1.00 91.19 217 PRO A N 1
ATOM 1721 C CA . PRO A 1 217 ? -4.831 -14.258 19.157 1.00 91.19 217 PRO A CA 1
ATOM 1722 C C . PRO A 1 217 ? -3.961 -13.495 20.163 1.00 91.19 217 PRO A C 1
ATOM 1724 O O . PRO A 1 217 ? -4.250 -12.334 20.437 1.00 91.19 217 PRO A O 1
ATOM 1727 N N . ASP A 1 218 ? -2.869 -14.098 20.638 1.00 89.88 218 ASP A N 1
ATOM 1728 C CA . ASP A 1 218 ? -1.981 -13.494 21.642 1.00 89.88 218 ASP A CA 1
ATOM 1729 C C . ASP A 1 218 ? -1.245 -12.265 21.097 1.00 89.88 218 ASP A C 1
ATOM 1731 O O . ASP A 1 218 ? -1.238 -11.204 21.722 1.00 89.88 218 ASP A O 1
ATOM 1735 N N . VAL A 1 219 ? -0.690 -12.377 19.884 1.00 90.81 219 VAL A N 1
ATOM 1736 C CA . VAL A 1 219 ? -0.011 -11.263 19.206 1.00 90.81 219 VAL A CA 1
ATOM 1737 C C . VAL A 1 219 ? -0.993 -10.127 18.942 1.00 90.81 219 VAL A C 1
ATOM 1739 O O . VAL A 1 219 ? -0.670 -8.963 19.175 1.00 90.81 219 VAL A O 1
ATOM 1742 N N . LEU A 1 220 ? -2.208 -10.453 18.490 1.00 92.31 220 LEU A N 1
ATOM 1743 C CA . LEU A 1 220 ? -3.246 -9.457 18.264 1.00 92.31 220 LEU A CA 1
ATOM 1744 C C . LEU A 1 220 ? -3.590 -8.719 19.565 1.00 92.31 220 LEU A C 1
ATOM 1746 O O . LEU A 1 220 ? -3.575 -7.491 19.568 1.00 92.31 220 LEU A O 1
ATOM 1750 N N . GLN A 1 221 ? -3.841 -9.435 20.666 1.00 90.44 221 GLN A N 1
ATOM 1751 C CA . GLN A 1 221 ? -4.121 -8.811 21.965 1.00 90.44 221 GLN A CA 1
ATOM 1752 C C . GLN A 1 221 ? -2.991 -7.877 22.406 1.00 90.44 221 GLN A C 1
ATOM 1754 O O . GLN A 1 221 ? -3.259 -6.750 22.818 1.00 90.44 221 GLN A O 1
ATOM 1759 N N . HIS A 1 222 ? -1.735 -8.287 22.223 1.00 89.94 222 HIS A N 1
ATOM 1760 C CA . HIS A 1 222 ? -0.573 -7.476 22.585 1.00 89.94 222 HIS A CA 1
ATOM 1761 C C . HIS A 1 222 ? -0.494 -6.142 21.820 1.00 89.94 222 HIS A C 1
ATOM 1763 O O . HIS A 1 222 ? -0.046 -5.125 22.359 1.00 89.94 222 HIS A O 1
ATOM 1769 N N . ILE A 1 223 ? -0.913 -6.120 20.550 1.00 91.38 223 ILE A N 1
ATOM 1770 C CA . ILE A 1 223 ? -0.835 -4.907 19.724 1.00 91.38 223 ILE A CA 1
ATOM 1771 C C . ILE A 1 223 ? -2.097 -4.044 19.774 1.00 91.38 223 ILE A C 1
ATOM 1773 O O . ILE A 1 223 ? -2.027 -2.882 19.374 1.00 91.38 223 ILE A O 1
ATOM 1777 N N . LEU A 1 224 ? -3.241 -4.571 20.232 1.00 91.00 224 LEU A N 1
ATOM 1778 C CA . LEU A 1 224 ? -4.535 -3.873 20.177 1.00 91.00 224 LEU A CA 1
ATOM 1779 C C . LEU A 1 224 ? -4.532 -2.533 20.919 1.00 91.00 224 LEU A C 1
ATOM 1781 O O . LEU A 1 224 ? -5.202 -1.599 20.465 1.00 91.00 224 LEU A O 1
ATOM 1785 N N . ASP A 1 225 ? -3.775 -2.446 22.013 1.00 88.50 225 ASP A N 1
ATOM 1786 C CA . ASP A 1 225 ? -3.692 -1.257 22.864 1.00 88.50 225 ASP A CA 1
ATOM 1787 C C . ASP A 1 225 ? -2.530 -0.316 22.505 1.00 88.50 225 ASP A C 1
ATOM 1789 O O . ASP A 1 225 ? -2.386 0.762 23.089 1.00 88.50 225 ASP A O 1
ATOM 1793 N N . LYS A 1 226 ? -1.712 -0.677 21.508 1.00 91.44 226 LYS A N 1
ATOM 1794 C CA . LYS A 1 226 ? -0.650 0.199 20.998 1.00 91.44 226 LYS A CA 1
ATOM 1795 C C . LYS A 1 226 ? -1.276 1.389 20.250 1.00 91.44 226 LYS A C 1
ATOM 1797 O O . LYS A 1 226 ? -2.290 1.211 19.563 1.00 91.44 226 LYS A O 1
ATOM 1802 N N . PRO A 1 227 ? -0.716 2.607 20.377 1.00 91.88 227 PRO A N 1
ATOM 1803 C CA . PRO A 1 227 ? -1.345 3.823 19.863 1.00 91.88 227 PRO A CA 1
ATOM 1804 C C . PRO A 1 227 ? -1.633 3.757 18.359 1.00 91.88 227 PRO A C 1
ATOM 1806 O O . PRO A 1 227 ? -2.735 4.113 17.946 1.00 91.88 227 PRO A O 1
ATOM 1809 N N . GLU A 1 228 ? -0.715 3.210 17.565 1.00 93.69 228 GLU A N 1
ATOM 1810 C CA . GLU A 1 228 ? -0.847 3.080 16.110 1.00 93.69 228 GLU A CA 1
ATOM 1811 C C . GLU A 1 228 ? -2.001 2.149 15.722 1.00 93.69 228 GLU A C 1
ATOM 1813 O O . GLU A 1 228 ? -2.780 2.441 14.813 1.00 93.69 228 GLU A O 1
ATOM 1818 N N . THR A 1 229 ? -2.172 1.046 16.455 1.00 93.62 229 THR A N 1
ATOM 1819 C CA . THR A 1 229 ? -3.292 0.121 16.249 1.00 93.62 229 THR A CA 1
ATOM 1820 C C . THR A 1 229 ? -4.615 0.770 16.639 1.00 93.62 229 THR A C 1
ATOM 1822 O O . THR A 1 229 ? -5.620 0.571 15.959 1.00 93.62 229 THR A O 1
ATOM 1825 N N . ILE A 1 230 ? -4.645 1.565 17.712 1.00 92.69 230 ILE A N 1
ATOM 1826 C CA . ILE A 1 230 ? -5.863 2.264 18.132 1.00 92.69 230 ILE A CA 1
ATOM 1827 C C . ILE A 1 230 ? -6.271 3.332 17.113 1.00 92.69 230 ILE A C 1
ATOM 1829 O O . ILE A 1 230 ? -7.458 3.447 16.803 1.00 92.69 230 ILE A O 1
ATOM 1833 N N . GLU A 1 231 ? -5.317 4.094 16.582 1.00 93.75 231 GLU A N 1
ATOM 1834 C CA . GLU A 1 231 ? -5.580 5.075 15.527 1.00 93.75 231 GLU A CA 1
ATOM 1835 C C . GLU A 1 231 ? -6.126 4.404 14.265 1.00 93.75 231 GLU A C 1
ATOM 1837 O O . GLU A 1 231 ? -7.164 4.830 13.751 1.00 93.75 231 GLU A O 1
ATOM 1842 N N . MET A 1 232 ? -5.515 3.294 13.838 1.00 95.88 232 MET A N 1
ATOM 1843 C CA . MET A 1 232 ? -5.995 2.496 12.707 1.00 95.88 232 MET A CA 1
ATOM 1844 C C . MET A 1 232 ? -7.412 1.964 12.942 1.00 95.88 232 MET A C 1
ATOM 1846 O O . MET A 1 232 ? -8.283 2.128 12.090 1.00 95.88 232 MET A O 1
ATOM 1850 N N . ARG A 1 233 ? -7.687 1.394 14.123 1.00 93.44 233 ARG A N 1
ATOM 1851 C CA . ARG A 1 233 ? -9.020 0.899 14.511 1.00 93.44 233 ARG A CA 1
ATOM 1852 C C . ARG A 1 233 ? -10.069 2.010 14.506 1.00 93.44 233 ARG A C 1
ATOM 1854 O O . ARG A 1 233 ? -11.191 1.787 14.055 1.00 93.44 233 ARG A O 1
ATOM 1861 N N . ALA A 1 234 ? -9.718 3.197 15.001 1.00 91.62 234 ALA A N 1
ATOM 1862 C CA . ALA A 1 234 ? -10.607 4.351 14.998 1.00 91.62 234 ALA A CA 1
ATOM 1863 C C . ALA A 1 234 ? -10.889 4.831 13.567 1.00 91.62 234 ALA A C 1
ATOM 1865 O O . ALA A 1 234 ? -12.046 5.071 13.235 1.00 91.62 234 ALA A O 1
ATOM 1866 N N . ALA A 1 235 ? -9.864 4.920 12.713 1.00 93.00 235 ALA A N 1
ATOM 1867 C CA . ALA A 1 235 ? -10.018 5.280 11.305 1.00 93.00 235 ALA A CA 1
ATOM 1868 C C . ALA A 1 235 ? -10.827 4.233 10.522 1.00 93.00 235 ALA A C 1
ATOM 1870 O O . ALA A 1 235 ? -11.631 4.595 9.668 1.00 93.00 235 ALA A O 1
ATOM 1871 N N . LEU A 1 236 ? -10.682 2.946 10.848 1.00 91.88 236 LEU A N 1
ATOM 1872 C CA . LEU A 1 236 ? -11.456 1.866 10.238 1.00 91.88 236 LEU A CA 1
ATOM 1873 C C . LEU A 1 236 ? -12.931 1.929 10.642 1.00 91.88 236 LEU A C 1
ATOM 1875 O O . LEU A 1 236 ? -13.800 1.773 9.793 1.00 91.88 236 LEU A O 1
ATOM 1879 N N . LEU A 1 237 ? -13.228 2.190 11.917 1.00 87.62 237 LEU A N 1
ATOM 1880 C CA . LEU A 1 237 ? -14.605 2.409 12.370 1.00 87.62 237 LEU A CA 1
ATOM 1881 C C . LEU A 1 237 ? -15.224 3.633 11.683 1.00 87.62 237 LEU A C 1
ATOM 1883 O O . LEU A 1 237 ? -16.374 3.606 11.259 1.00 87.62 237 LEU A O 1
ATOM 1887 N N . ASP A 1 238 ? -14.444 4.701 11.564 1.00 85.50 238 ASP A N 1
ATOM 1888 C CA . ASP A 1 238 ? -14.837 5.943 10.910 1.00 85.50 238 ASP A CA 1
ATOM 1889 C C . ASP A 1 238 ? -15.146 5.737 9.418 1.00 85.50 238 ASP A C 1
ATOM 1891 O O . ASP A 1 238 ? -16.170 6.215 8.929 1.00 85.50 238 ASP A O 1
ATOM 1895 N N . SER A 1 239 ? -14.286 4.977 8.734 1.00 87.00 239 SER A N 1
ATOM 1896 C CA . SER A 1 239 ? -14.440 4.505 7.353 1.00 87.00 239 SER A CA 1
ATOM 1897 C C . SER A 1 239 ? -15.671 3.645 7.181 1.00 87.00 239 SER A C 1
ATOM 1899 O O . SER A 1 239 ? -16.506 3.913 6.317 1.00 87.00 239 SER A O 1
ATOM 1901 N N . PHE A 1 240 ? -15.844 2.673 8.072 1.00 82.69 240 PHE A N 1
ATOM 1902 C CA . PHE A 1 240 ? -17.022 1.837 8.091 1.00 82.69 240 PHE A CA 1
ATOM 1903 C C . PHE A 1 240 ? -18.281 2.693 8.173 1.00 82.69 240 PHE A C 1
ATOM 1905 O O . PHE A 1 240 ? -19.138 2.544 7.318 1.00 82.69 240 PHE A O 1
ATOM 1912 N N . VAL A 1 241 ? -18.393 3.635 9.112 1.00 78.38 241 VAL A N 1
ATOM 1913 C CA . VAL A 1 241 ? -19.596 4.479 9.238 1.00 78.38 241 VAL A CA 1
ATOM 1914 C C . VAL A 1 241 ? -19.867 5.309 7.974 1.00 78.38 241 VAL A C 1
ATOM 1916 O O . VAL A 1 241 ? -21.028 5.440 7.592 1.00 78.38 241 VAL A O 1
ATOM 1919 N N . ARG A 1 242 ? -18.832 5.820 7.286 1.00 77.56 242 ARG A N 1
ATOM 1920 C CA . ARG A 1 242 ? -19.004 6.549 6.008 1.00 77.56 242 ARG A CA 1
ATOM 1921 C C . ARG A 1 242 ? -19.530 5.660 4.891 1.00 77.56 242 ARG A C 1
ATOM 1923 O O . ARG A 1 242 ? -20.439 6.056 4.164 1.00 77.56 242 ARG A O 1
ATOM 1930 N N . HIS A 1 243 ? -18.966 4.460 4.781 1.00 74.44 243 HIS A N 1
ATOM 1931 C CA . HIS A 1 243 ? -19.223 3.515 3.692 1.00 74.44 243 HIS A CA 1
ATOM 1932 C C . HIS A 1 243 ? -20.214 2.412 4.064 1.00 74.44 243 HIS A C 1
ATOM 1934 O O . HIS A 1 243 ? -20.399 1.470 3.294 1.00 74.44 243 HIS A O 1
ATOM 1940 N N . SER A 1 244 ? -20.886 2.519 5.215 1.00 65.38 244 SER A N 1
ATOM 1941 C CA . SER A 1 244 ? -21.944 1.612 5.680 1.00 65.38 244 SER A CA 1
ATOM 1942 C C . SER A 1 244 ? -23.227 1.789 4.864 1.00 65.38 244 SER A C 1
ATOM 1944 O O . SER A 1 244 ? -24.283 2.091 5.405 1.00 65.38 244 SER A O 1
ATOM 1946 N N . LEU A 1 245 ? -23.111 1.606 3.548 1.00 53.97 245 LEU A N 1
ATOM 1947 C CA . LEU A 1 245 ? -24.079 1.067 2.603 1.00 53.97 245 LEU A CA 1
ATOM 1948 C C . LEU A 1 245 ? -23.389 0.829 1.251 1.00 53.97 245 LEU A C 1
ATOM 1950 O O . LEU A 1 245 ? -22.832 1.771 0.684 1.00 53.97 245 LEU A O 1
ATOM 1954 N N . PRO A 1 246 ? -23.593 -0.329 0.609 1.00 46.16 246 PRO A N 1
ATOM 1955 C CA . PRO A 1 246 ? -23.765 -0.337 -0.835 1.00 46.16 246 PRO A CA 1
ATOM 1956 C C . PRO A 1 246 ? -25.012 0.494 -1.175 1.00 46.16 246 PRO A C 1
ATOM 1958 O O . PRO A 1 246 ? -26.074 0.304 -0.574 1.00 46.16 246 PRO A O 1
ATOM 1961 N N . LYS A 1 247 ? -24.912 1.396 -2.158 1.00 40.50 247 LYS A N 1
ATOM 1962 C CA . LYS A 1 247 ? -26.104 1.917 -2.843 1.00 40.50 247 LYS A CA 1
ATOM 1963 C C . LYS A 1 247 ? -26.940 0.701 -3.271 1.00 40.50 247 LYS A C 1
ATOM 1965 O O . LYS A 1 247 ? -26.392 -0.195 -3.907 1.00 40.50 247 LYS A O 1
ATOM 1970 N N . LYS A 1 248 ? -28.250 0.673 -2.992 1.00 35.19 248 LYS A N 1
ATOM 1971 C CA . LYS A 1 248 ? -29.155 -0.032 -3.913 1.00 35.19 248 LYS A CA 1
ATOM 1972 C C . LYS A 1 248 ? -28.923 0.651 -5.257 1.00 35.19 248 LYS A C 1
ATOM 1974 O O . LYS A 1 248 ? -29.251 1.828 -5.401 1.00 35.19 248 LYS A O 1
ATOM 1979 N N . THR A 1 249 ? -28.230 -0.010 -6.175 1.00 34.41 249 THR A N 1
ATOM 1980 C CA . THR A 1 249 ? -28.049 0.484 -7.536 1.00 34.41 249 THR A CA 1
ATOM 1981 C C . THR A 1 249 ? -29.445 0.751 -8.083 1.00 34.41 249 THR A C 1
ATOM 1983 O O . THR A 1 249 ? -30.270 -0.155 -8.129 1.00 34.41 249 THR A O 1
ATOM 1986 N N . GLN A 1 250 ? -29.740 1.996 -8.462 1.00 34.56 250 GLN A N 1
ATOM 1987 C CA . GLN A 1 250 ? -30.938 2.336 -9.232 1.00 34.56 250 GLN A CA 1
ATOM 1988 C C . GLN A 1 250 ? -30.796 1.801 -10.668 1.00 34.56 250 GLN A C 1
ATOM 1990 O O . GLN A 1 250 ? -30.787 2.561 -11.630 1.00 34.56 250 GLN A O 1
ATOM 1995 N N . LEU A 1 251 ? -30.639 0.486 -10.812 1.00 37.25 251 LEU A N 1
ATOM 1996 C CA . LEU A 1 251 ? -30.741 -0.209 -12.089 1.00 37.25 251 LEU A CA 1
ATOM 1997 C C . LEU A 1 251 ? -31.882 -1.236 -12.088 1.00 37.25 251 LEU A C 1
ATOM 1999 O O . LEU A 1 251 ? -31.931 -2.081 -12.966 1.00 37.25 251 LEU A O 1
ATOM 2003 N N . ASP A 1 252 ? -32.828 -1.130 -11.151 1.00 36.59 252 ASP A N 1
ATOM 2004 C CA . ASP A 1 252 ? -34.052 -1.947 -11.165 1.00 36.59 252 ASP A CA 1
ATOM 2005 C C . ASP A 1 252 ? -35.185 -1.325 -12.002 1.00 36.59 252 ASP A C 1
ATOM 2007 O O . ASP A 1 252 ? -36.257 -1.908 -12.104 1.00 36.59 252 ASP A O 1
ATOM 2011 N N . ASN A 1 253 ? -34.963 -0.174 -12.655 1.00 35.31 253 ASN A N 1
ATOM 2012 C CA . ASN A 1 253 ? -36.020 0.516 -13.410 1.00 35.31 253 ASN A CA 1
ATOM 2013 C C . ASN A 1 253 ? -35.810 0.636 -14.925 1.00 35.31 253 ASN A C 1
ATOM 2015 O O . ASN A 1 253 ? -36.569 1.363 -15.563 1.00 35.31 253 ASN A O 1
ATOM 2019 N N . LYS A 1 254 ? -34.868 -0.093 -15.539 1.00 33.56 254 LYS A N 1
ATOM 2020 C CA . LYS A 1 254 ? -34.924 -0.343 -16.992 1.00 33.56 254 LYS A CA 1
ATOM 2021 C C . LYS A 1 254 ? -34.464 -1.756 -17.334 1.00 33.56 254 LYS A C 1
ATOM 2023 O O . LYS A 1 254 ? -33.281 -2.072 -17.289 1.00 33.56 254 LYS A O 1
ATOM 2028 N N . SER A 1 255 ? -35.444 -2.577 -17.701 1.00 33.50 255 SER A N 1
ATOM 2029 C CA . SER A 1 255 ? -35.282 -3.864 -18.369 1.00 33.50 255 SER A CA 1
ATOM 2030 C C . SER A 1 255 ? -34.342 -3.755 -19.571 1.00 33.50 255 SER A C 1
ATOM 2032 O O . SER A 1 255 ? -34.506 -2.843 -20.376 1.00 33.50 255 SER A O 1
ATOM 2034 N N . PHE A 1 256 ? -33.415 -4.698 -19.731 1.00 31.45 256 PHE A N 1
ATOM 2035 C CA . PHE A 1 256 ? -33.512 -5.779 -20.723 1.00 31.45 256 PHE A CA 1
ATOM 2036 C C . PHE A 1 256 ? -32.373 -6.798 -20.494 1.00 31.45 256 PHE A C 1
ATOM 2038 O O . PHE A 1 256 ? -31.240 -6.412 -20.223 1.00 31.45 256 PHE A O 1
ATOM 2045 N N . CYS A 1 257 ? -32.724 -8.085 -20.649 1.00 33.19 257 CYS A N 1
ATOM 2046 C CA . CYS A 1 257 ? -31.895 -9.308 -20.691 1.00 33.19 257 CYS A CA 1
ATOM 2047 C C . CYS A 1 257 ? -31.659 -10.088 -19.366 1.00 33.19 257 CYS A C 1
ATOM 2049 O O . CYS A 1 257 ? -30.800 -9.751 -18.563 1.00 33.19 257 CYS A O 1
ATOM 2051 N N . ASN A 1 258 ? -32.419 -11.193 -19.233 1.00 32.59 258 ASN A N 1
ATOM 2052 C CA . ASN A 1 258 ? -32.290 -12.395 -18.377 1.00 32.59 258 ASN A CA 1
ATOM 2053 C C . ASN A 1 258 ? -31.959 -12.235 -16.865 1.00 32.59 258 ASN A C 1
ATOM 2055 O O . ASN A 1 258 ? -30.794 -12.037 -16.520 1.00 32.59 258 ASN A O 1
ATOM 2059 N N . PRO A 1 259 ? -32.931 -12.442 -15.936 1.00 35.25 259 PRO A N 1
ATOM 2060 C CA . PRO A 1 259 ? -32.776 -12.062 -14.521 1.00 35.25 259 PRO A CA 1
ATOM 2061 C C . PRO A 1 259 ? -32.221 -13.121 -13.545 1.00 35.25 259 PRO A C 1
ATOM 2063 O O . PRO A 1 259 ? -31.860 -12.763 -12.429 1.00 35.25 259 PRO A O 1
ATOM 2066 N N . GLU A 1 260 ? -32.165 -14.414 -13.872 1.00 33.56 260 GLU A N 1
ATOM 2067 C CA . GLU A 1 260 ? -32.084 -15.427 -12.793 1.00 33.56 260 GLU A CA 1
ATOM 2068 C C . GLU A 1 260 ? -30.664 -15.840 -12.366 1.00 33.56 260 GLU A C 1
ATOM 2070 O O . GLU A 1 260 ? -30.464 -16.305 -11.244 1.00 33.56 260 GLU A O 1
ATOM 2075 N N . VAL A 1 261 ? -29.645 -15.611 -13.202 1.00 36.75 261 VAL A N 1
ATOM 2076 C CA . VAL A 1 261 ? -28.263 -16.053 -12.909 1.00 36.75 261 VAL A CA 1
ATOM 2077 C C . VAL A 1 261 ? -27.361 -14.907 -12.428 1.00 36.75 261 VAL A C 1
ATOM 2079 O O . VAL A 1 261 ? -26.427 -15.132 -11.661 1.00 36.75 261 VAL A O 1
ATOM 2082 N N . SER A 1 262 ? -27.641 -13.658 -12.817 1.00 32.59 262 SER A N 1
ATOM 2083 C CA . SER A 1 262 ? -26.816 -12.500 -12.442 1.00 32.59 262 SER A CA 1
ATOM 2084 C C . SER A 1 262 ? -27.193 -11.925 -11.072 1.00 32.59 262 SER A C 1
ATOM 2086 O O . SER A 1 262 ? -26.313 -11.609 -10.277 1.00 32.59 262 SER A O 1
ATOM 2088 N N . VAL A 1 263 ? -28.480 -11.850 -10.729 1.00 34.94 263 VAL A N 1
ATOM 2089 C CA . VAL A 1 263 ? -28.938 -11.220 -9.476 1.00 34.94 263 VAL A CA 1
ATOM 2090 C C . VAL A 1 263 ? -28.475 -12.001 -8.237 1.00 34.94 263 VAL A C 1
ATOM 2092 O O . VAL A 1 263 ? -28.045 -11.408 -7.245 1.00 34.94 263 VAL A O 1
ATOM 2095 N N . SER A 1 264 ? -28.471 -13.335 -8.305 1.00 37.34 264 SER A N 1
ATOM 2096 C CA . SER A 1 264 ? -28.041 -14.208 -7.202 1.00 37.34 264 SER A CA 1
ATOM 2097 C C . SER A 1 264 ? -26.544 -14.077 -6.894 1.00 37.34 264 SER A C 1
ATOM 2099 O O . SER A 1 264 ? -26.162 -13.975 -5.726 1.00 37.34 264 SER A O 1
ATOM 2101 N N . HIS A 1 265 ? -25.697 -13.990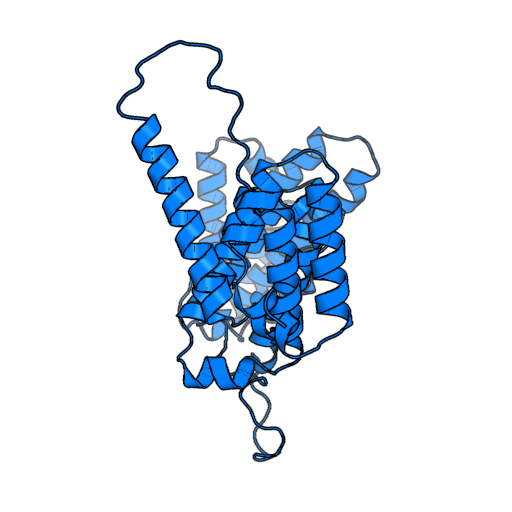 -7.924 1.00 33.56 265 HIS A N 1
ATOM 2102 C CA . HIS A 1 265 ? -24.247 -13.855 -7.771 1.00 33.56 265 HIS A CA 1
ATOM 2103 C C . HIS A 1 265 ? -23.850 -12.504 -7.151 1.00 33.56 265 HIS A C 1
ATOM 2105 O O . HIS A 1 265 ? -22.990 -12.443 -6.270 1.00 33.56 265 HIS A O 1
ATOM 2111 N N . TRP A 1 266 ? -24.524 -11.417 -7.541 1.00 30.81 266 TRP A N 1
ATOM 2112 C CA . TRP A 1 266 ? -24.260 -10.076 -7.008 1.00 30.81 266 TRP A CA 1
ATOM 2113 C C . TRP A 1 266 ? -24.769 -9.910 -5.570 1.00 30.81 266 TRP A C 1
ATOM 2115 O O . TRP A 1 266 ? -24.043 -9.387 -4.721 1.00 30.81 266 TRP A O 1
ATOM 2125 N N . CYS A 1 267 ? -25.963 -10.420 -5.247 1.00 37.09 267 CYS A N 1
ATOM 2126 C CA . CYS A 1 267 ? -26.457 -10.438 -3.866 1.00 37.09 267 CYS A CA 1
ATOM 2127 C C . CYS A 1 267 ? -25.565 -11.284 -2.942 1.00 37.09 267 CYS A C 1
ATOM 2129 O O . CYS A 1 267 ? -25.291 -10.868 -1.810 1.00 37.09 267 CYS A O 1
ATOM 2131 N N . ALA A 1 268 ? -25.059 -12.428 -3.414 1.00 44.66 268 ALA A N 1
ATOM 2132 C CA . ALA A 1 268 ? -24.151 -13.271 -2.639 1.00 44.66 268 ALA A CA 1
ATOM 2133 C C . ALA A 1 268 ? -22.792 -12.589 -2.397 1.00 44.66 268 ALA A C 1
ATOM 2135 O O . ALA A 1 268 ? -22.301 -12.586 -1.265 1.00 44.66 268 ALA A O 1
ATOM 2136 N N . ALA A 1 269 ? -22.217 -11.941 -3.418 1.00 52.28 269 ALA A N 1
ATOM 2137 C CA . ALA A 1 269 ? -20.955 -11.210 -3.303 1.00 52.28 269 ALA A CA 1
ATOM 2138 C C . ALA A 1 269 ? -21.053 -10.044 -2.303 1.00 52.28 269 ALA A C 1
ATOM 2140 O O . ALA A 1 269 ? -20.229 -9.933 -1.394 1.00 52.28 269 ALA A O 1
ATOM 2141 N N . ILE A 1 270 ? -22.105 -9.223 -2.396 1.00 57.16 270 ILE A N 1
ATOM 2142 C CA . ILE A 1 270 ? -22.355 -8.105 -1.468 1.00 57.16 270 ILE A CA 1
ATOM 2143 C C . ILE A 1 270 ? -22.519 -8.610 -0.025 1.00 57.16 270 ILE A C 1
ATOM 2145 O O . ILE A 1 270 ? -21.954 -8.037 0.911 1.00 57.16 270 ILE A O 1
ATO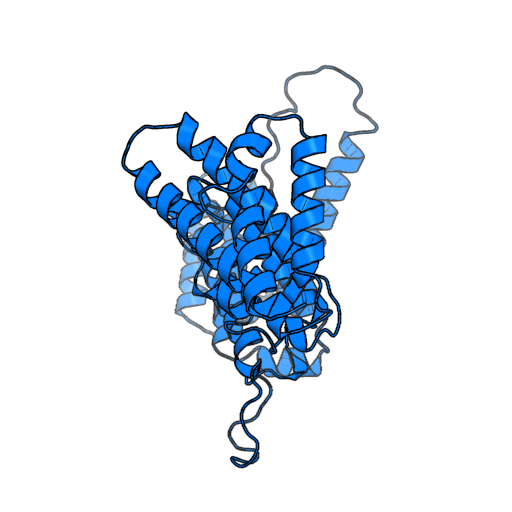M 2149 N N . THR A 1 271 ? -23.252 -9.709 0.165 1.00 57.56 271 THR A N 1
ATOM 2150 C CA . THR A 1 271 ? -23.451 -10.317 1.490 1.00 57.56 271 THR A CA 1
ATOM 2151 C C . THR A 1 271 ? -22.141 -10.866 2.066 1.00 57.56 271 THR A C 1
ATOM 2153 O O . THR A 1 271 ? -21.835 -10.624 3.235 1.00 57.56 271 THR A O 1
ATOM 2156 N N . SER A 1 272 ? -21.323 -11.528 1.243 1.00 60.97 272 SER A N 1
ATOM 2157 C CA . SER A 1 272 ? -20.006 -12.054 1.627 1.00 60.97 272 SER A CA 1
ATOM 2158 C C . SER A 1 272 ? -19.034 -10.944 2.051 1.00 60.97 272 SER A C 1
ATOM 2160 O O . SER A 1 272 ? -18.438 -11.011 3.131 1.00 60.97 272 SER A O 1
ATOM 2162 N N . HIS A 1 273 ? -18.949 -9.858 1.273 1.00 66.31 273 HIS A N 1
ATOM 2163 C CA . HIS A 1 273 ? -18.134 -8.689 1.619 1.00 66.31 273 HIS A CA 1
ATOM 2164 C C . HIS A 1 273 ? -18.568 -8.055 2.946 1.00 66.31 273 HIS A C 1
ATOM 2166 O O . HIS A 1 273 ? -17.722 -7.699 3.771 1.00 66.31 273 HIS A O 1
ATOM 2172 N N . ARG A 1 274 ? -19.880 -7.972 3.194 1.00 66.56 274 ARG A N 1
ATOM 2173 C CA . ARG A 1 274 ? -20.438 -7.441 4.443 1.00 66.56 274 ARG A CA 1
ATOM 2174 C C . ARG A 1 274 ? -20.048 -8.300 5.650 1.00 66.56 274 ARG A C 1
ATOM 2176 O O . ARG A 1 274 ? -19.583 -7.763 6.654 1.00 66.56 274 ARG A O 1
ATOM 2183 N N . ILE A 1 275 ? -20.179 -9.624 5.551 1.00 70.25 275 ILE A N 1
ATOM 2184 C CA . ILE A 1 275 ? -19.784 -10.560 6.619 1.00 70.25 275 ILE A CA 1
ATOM 2185 C C . ILE A 1 275 ? -18.284 -10.447 6.909 1.00 70.25 275 ILE A C 1
ATOM 2187 O O . ILE A 1 275 ? -17.882 -10.351 8.072 1.00 70.25 275 ILE A O 1
ATOM 2191 N N . ARG A 1 276 ? -17.452 -10.398 5.865 1.00 74.88 276 ARG A N 1
ATOM 2192 C CA . ARG A 1 276 ? -15.997 -10.258 5.992 1.00 74.88 276 ARG A CA 1
ATOM 2193 C C . ARG A 1 276 ? -15.607 -8.963 6.708 1.00 74.88 276 ARG A C 1
ATOM 2195 O O . ARG A 1 276 ? -14.811 -8.993 7.646 1.00 74.88 276 ARG A O 1
ATOM 2202 N N . HIS A 1 277 ? -16.229 -7.846 6.332 1.00 77.38 277 HIS A N 1
ATOM 2203 C CA . HIS A 1 277 ? -15.994 -6.551 6.966 1.00 77.38 277 HIS A CA 1
ATOM 2204 C C . HIS A 1 277 ? -16.413 -6.559 8.447 1.00 77.38 277 HIS A C 1
ATOM 2206 O O . HIS A 1 277 ? -15.648 -6.136 9.308 1.00 77.38 277 HIS A O 1
ATOM 2212 N N . PHE A 1 278 ? -17.574 -7.128 8.791 1.00 78.31 278 PHE A N 1
ATOM 2213 C CA . PHE A 1 278 ? -17.992 -7.252 10.195 1.00 78.31 278 PHE A CA 1
ATOM 2214 C C . PHE A 1 278 ? -17.084 -8.136 11.032 1.00 78.31 278 PHE A C 1
ATOM 2216 O O . PHE A 1 278 ? -16.805 -7.824 12.192 1.00 78.31 278 PHE A O 1
ATOM 2223 N N . THR A 1 279 ? -16.627 -9.242 10.454 1.00 84.69 279 THR A N 1
ATOM 2224 C CA . THR A 1 279 ? -15.720 -10.162 11.139 1.00 84.69 279 THR A CA 1
ATOM 2225 C C . THR A 1 279 ? -14.398 -9.458 11.441 1.00 84.69 279 THR A C 1
ATOM 2227 O O . THR A 1 279 ? -13.881 -9.589 12.549 1.00 84.69 279 THR A O 1
ATOM 2230 N N . LEU A 1 280 ? -13.910 -8.622 10.516 1.00 89.00 280 LEU A N 1
ATOM 2231 C CA . LEU A 1 280 ? -12.755 -7.756 10.741 1.00 89.00 280 LEU A CA 1
ATOM 2232 C C . LEU A 1 280 ? -12.983 -6.755 11.886 1.00 89.00 280 LEU A C 1
ATOM 2234 O O . LEU A 1 280 ? -12.178 -6.713 12.816 1.00 89.00 280 LEU A O 1
ATOM 2238 N N . LEU A 1 281 ? -14.083 -5.992 11.863 1.00 87.81 281 LEU A N 1
ATOM 2239 C CA . LEU A 1 281 ? -14.399 -5.009 12.914 1.00 87.81 281 LEU A CA 1
ATOM 2240 C C . LEU A 1 281 ? -14.484 -5.660 14.304 1.00 87.81 281 LEU A C 1
ATOM 2242 O O . LEU A 1 281 ? -13.981 -5.109 15.287 1.00 87.81 281 LEU A O 1
ATOM 2246 N N . ARG A 1 282 ? -15.096 -6.850 14.389 1.00 86.38 282 ARG A N 1
ATOM 2247 C CA . ARG A 1 282 ? -15.190 -7.634 15.629 1.00 86.38 282 ARG A CA 1
ATOM 2248 C C . ARG A 1 282 ? -13.827 -8.129 16.093 1.00 86.38 282 ARG A C 1
ATOM 2250 O O . ARG A 1 282 ? -13.501 -7.946 17.261 1.00 86.38 282 ARG A O 1
ATOM 2257 N N . ARG A 1 283 ? -13.022 -8.705 15.193 1.00 90.25 283 ARG A N 1
ATOM 2258 C CA . ARG A 1 283 ? -11.676 -9.210 15.513 1.00 90.25 283 ARG A CA 1
ATOM 2259 C C . ARG A 1 283 ? -10.752 -8.096 16.004 1.00 90.25 283 ARG A C 1
ATOM 2261 O O . ARG A 1 283 ? -9.990 -8.304 16.936 1.00 90.25 283 ARG A O 1
ATOM 2268 N N . LEU A 1 284 ? -10.882 -6.898 15.439 1.00 90.25 284 LEU A N 1
ATOM 2269 C CA . LEU A 1 284 ? -10.175 -5.695 15.883 1.00 90.25 284 LEU A CA 1
ATOM 2270 C C . LEU A 1 284 ? -10.810 -5.005 17.098 1.00 90.25 284 LEU A C 1
ATOM 2272 O O . LEU A 1 284 ? -10.335 -3.948 17.514 1.00 90.25 284 LEU A O 1
ATOM 2276 N N . ALA A 1 285 ? -11.900 -5.541 17.652 1.00 87.81 285 ALA A N 1
ATOM 2277 C CA . ALA A 1 285 ? -12.622 -4.963 18.779 1.00 87.81 285 ALA A CA 1
ATOM 2278 C C . ALA A 1 285 ? -12.881 -3.449 18.617 1.00 87.81 285 ALA A C 1
ATOM 2280 O O . ALA A 1 285 ? -12.742 -2.682 19.571 1.00 87.81 285 ALA A O 1
ATOM 2281 N N . VAL A 1 286 ? -13.193 -2.970 17.405 1.00 86.06 286 VAL A N 1
ATOM 2282 C CA . VAL A 1 286 ? -13.249 -1.518 17.121 1.00 86.06 286 VAL A CA 1
ATOM 2283 C C . VAL A 1 286 ? -14.313 -0.806 17.959 1.00 86.06 286 VAL A C 1
ATOM 2285 O O . VAL A 1 286 ? -14.107 0.311 18.420 1.00 86.06 286 VAL A O 1
ATOM 2288 N N . PHE A 1 287 ? -15.419 -1.490 18.252 1.00 82.69 287 PHE A N 1
ATOM 2289 C CA . PHE A 1 287 ? -16.511 -0.972 19.075 1.00 82.69 287 PHE A CA 1
ATOM 2290 C C . PHE A 1 287 ? -16.140 -0.831 20.558 1.00 82.69 287 PHE A C 1
ATOM 2292 O O . PHE A 1 287 ? -16.722 -0.000 21.255 1.00 82.69 287 PHE A O 1
ATOM 2299 N N . ASN A 1 288 ? -15.112 -1.545 21.036 1.00 85.12 288 ASN A N 1
ATOM 2300 C CA . ASN A 1 288 ? -14.590 -1.335 22.387 1.00 85.12 288 ASN A CA 1
ATOM 2301 C C . ASN A 1 288 ? -13.966 0.058 22.538 1.00 85.12 288 ASN A C 1
ATOM 2303 O O . ASN A 1 288 ? -13.953 0.583 23.643 1.00 85.12 288 ASN A O 1
ATOM 2307 N N . LEU A 1 289 ? -13.514 0.700 21.451 1.00 83.25 289 LEU A N 1
ATOM 2308 C CA . LEU A 1 289 ? -13.037 2.088 21.507 1.00 83.25 289 LEU A CA 1
ATOM 2309 C C . LEU A 1 289 ? -14.154 3.072 21.876 1.00 83.25 289 LEU A C 1
ATOM 2311 O O . LEU A 1 289 ? -13.896 4.069 22.548 1.00 83.25 289 LEU A O 1
ATOM 2315 N N . VAL A 1 290 ? -15.383 2.773 21.447 1.00 79.00 290 VAL A N 1
ATOM 2316 C CA . VAL A 1 290 ? -16.583 3.557 21.765 1.00 79.00 290 VAL A CA 1
ATOM 2317 C C . VAL A 1 290 ? -17.044 3.253 23.190 1.00 79.00 290 VAL A C 1
ATOM 2319 O O . VAL A 1 290 ? -17.308 4.179 23.957 1.00 79.00 290 VAL A O 1
ATOM 2322 N N . LYS A 1 291 ? -17.090 1.963 23.558 1.00 70.88 291 LYS A N 1
ATOM 2323 C CA . LYS A 1 291 ? -17.528 1.495 24.883 1.00 70.88 291 LYS A CA 1
ATOM 2324 C C . LYS A 1 291 ? -16.598 1.954 26.009 1.00 70.88 291 LYS A C 1
ATOM 2326 O O . LYS A 1 291 ? -17.068 2.459 27.022 1.00 70.88 291 LYS A O 1
ATOM 2331 N N . ASN A 1 292 ? -15.288 1.810 25.816 1.00 69.75 292 ASN A N 1
ATOM 2332 C CA . ASN A 1 292 ? -14.270 2.023 26.848 1.00 69.75 292 ASN A CA 1
ATOM 2333 C C . ASN A 1 292 ? -13.785 3.484 26.920 1.00 69.75 292 ASN A C 1
ATOM 2335 O O . ASN A 1 292 ? -12.752 3.767 27.516 1.00 69.75 292 ASN A O 1
ATOM 2339 N N . GLY A 1 293 ? -14.530 4.424 26.326 1.00 58.22 293 GLY A N 1
ATOM 2340 C CA . GLY A 1 293 ? -14.446 5.831 26.705 1.00 58.22 293 GLY A CA 1
ATOM 2341 C C . GLY A 1 293 ? -13.293 6.634 26.112 1.00 58.22 293 GLY A C 1
ATOM 2342 O O . GLY A 1 293 ? -12.824 7.540 26.788 1.00 58.22 293 GLY A O 1
ATOM 2343 N N . ARG A 1 294 ? -12.857 6.401 24.861 1.00 72.56 294 ARG A N 1
ATOM 2344 C CA . ARG A 1 294 ? -12.067 7.430 24.149 1.00 72.56 294 ARG A CA 1
ATOM 2345 C C . ARG A 1 294 ? -13.020 8.530 23.667 1.00 72.56 294 ARG A C 1
ATOM 2347 O O . ARG A 1 294 ? -13.601 8.376 22.590 1.00 72.56 294 ARG A O 1
ATOM 2354 N N . PRO A 1 295 ? -13.179 9.663 24.384 1.00 72.31 295 PRO A N 1
ATOM 2355 C CA . PRO A 1 295 ? -14.338 10.540 24.197 1.00 72.31 295 PRO A CA 1
ATOM 2356 C C . PRO A 1 295 ? -14.379 11.158 22.800 1.00 72.31 295 PRO A C 1
ATOM 2358 O O . PRO A 1 295 ? -15.447 11.321 22.224 1.00 72.31 295 PRO A O 1
ATOM 2361 N N . LYS A 1 296 ? -13.204 11.419 22.209 1.00 77.38 296 LYS A N 1
ATOM 2362 C CA . LYS A 1 296 ? -13.067 11.898 20.826 1.00 77.38 296 LYS A CA 1
ATOM 2363 C C . LYS A 1 296 ? -13.593 10.890 19.798 1.00 77.38 296 LYS A C 1
ATOM 2365 O O . LYS A 1 296 ? -14.266 11.291 18.854 1.00 77.38 296 LYS A O 1
ATOM 2370 N N . VAL A 1 297 ? -13.304 9.598 19.979 1.00 78.00 297 VAL A N 1
ATOM 2371 C CA . VAL A 1 297 ? -13.768 8.529 19.077 1.00 78.00 297 VAL A CA 1
ATOM 2372 C C . VAL A 1 297 ? -15.276 8.365 19.214 1.00 78.00 297 VAL A C 1
ATOM 2374 O O . VAL A 1 297 ? -15.978 8.356 18.208 1.00 78.00 297 VAL A O 1
ATOM 2377 N N . THR A 1 298 ? -15.782 8.329 20.448 1.00 77.06 298 THR A N 1
ATOM 2378 C CA . THR A 1 298 ? -17.220 8.252 20.732 1.00 77.06 298 THR A CA 1
ATOM 2379 C C . THR A 1 298 ? -17.973 9.450 20.155 1.00 77.06 298 THR A C 1
ATOM 2381 O O . THR A 1 298 ? -18.953 9.262 19.443 1.00 77.06 298 THR A O 1
ATOM 2384 N N . ALA A 1 299 ? -17.500 10.678 20.387 1.00 75.38 299 ALA A N 1
ATOM 2385 C CA . ALA A 1 299 ? -18.131 11.888 19.865 1.00 75.38 299 ALA A CA 1
ATOM 2386 C C . ALA A 1 299 ? -18.145 11.912 18.330 1.00 75.38 299 ALA A C 1
ATOM 2388 O O . ALA A 1 299 ? -19.174 12.220 17.733 1.00 75.38 299 ALA A O 1
ATOM 2389 N N . LYS A 1 300 ? -17.029 11.543 17.684 1.00 79.25 300 LYS A N 1
ATOM 2390 C CA . LYS A 1 300 ? -16.933 11.468 16.219 1.00 79.25 300 LYS A CA 1
ATOM 2391 C C . LYS A 1 300 ? -17.872 10.405 15.646 1.00 79.25 300 LYS A C 1
ATOM 2393 O O . LYS A 1 300 ? -18.573 10.686 14.679 1.00 79.25 300 LYS A O 1
ATOM 2398 N N . PHE A 1 301 ? -17.918 9.225 16.266 1.00 80.44 301 PHE A N 1
ATOM 2399 C CA . PHE A 1 301 ? -18.836 8.148 15.901 1.00 80.44 301 PHE A CA 1
ATOM 2400 C C . PHE A 1 301 ? -20.291 8.623 15.989 1.00 80.44 301 PHE A C 1
ATOM 2402 O O . PHE A 1 301 ? -20.990 8.622 14.983 1.00 80.44 301 PHE A O 1
ATOM 2409 N N . VAL A 1 302 ? -20.715 9.117 17.157 1.00 76.12 302 VAL 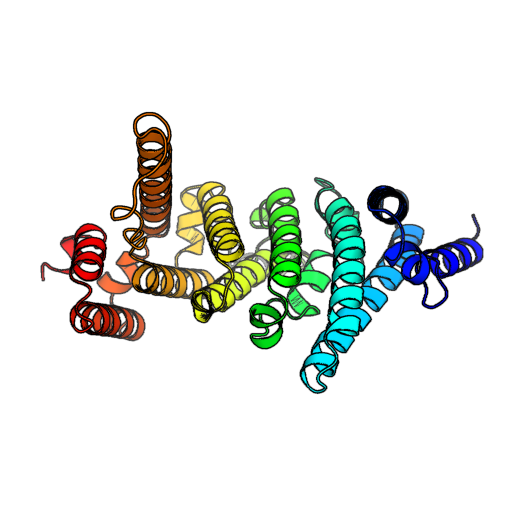A N 1
ATOM 2410 C CA . VAL A 1 302 ? -22.089 9.579 17.406 1.00 76.12 302 VAL A CA 1
ATOM 2411 C C . VAL A 1 302 ? -22.486 10.702 16.448 1.00 76.12 302 VAL A C 1
ATOM 2413 O O . VAL A 1 302 ? -23.531 10.607 15.807 1.00 76.12 302 VAL A O 1
ATOM 2416 N N . LYS A 1 303 ? -21.640 11.731 16.292 1.00 79.19 303 LYS A N 1
ATOM 2417 C CA . LYS A 1 303 ? -21.880 12.843 15.360 1.00 79.19 303 LYS A CA 1
ATOM 2418 C C . LYS A 1 303 ? -22.168 12.334 13.946 1.00 79.19 303 LYS A C 1
ATOM 2420 O O . LYS A 1 303 ? -23.140 12.759 13.334 1.00 79.19 303 LYS A O 1
ATOM 2425 N N . ARG A 1 304 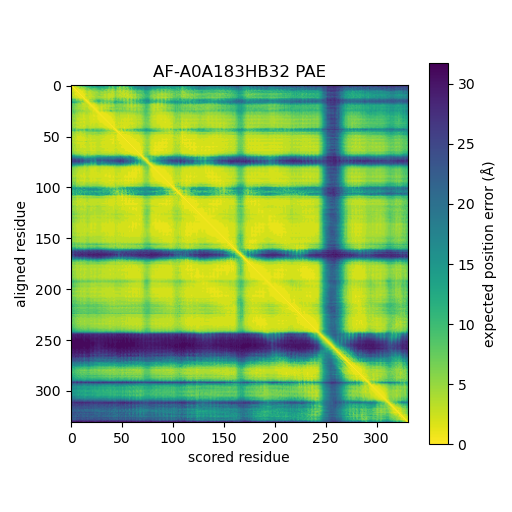? -21.373 11.379 13.460 1.00 77.00 304 ARG A N 1
ATOM 2426 C CA . ARG A 1 304 ? -21.546 10.816 12.116 1.00 77.00 304 ARG A CA 1
ATOM 2427 C C . ARG A 1 304 ? -22.797 9.969 11.962 1.00 77.00 304 ARG A C 1
ATOM 2429 O O . ARG A 1 304 ? -23.419 10.029 10.908 1.00 77.00 304 ARG A O 1
ATOM 2436 N N . ILE A 1 305 ? -23.190 9.208 12.987 1.00 75.50 305 ILE A N 1
ATOM 2437 C CA . ILE A 1 305 ? -24.483 8.508 12.969 1.00 75.50 305 ILE A CA 1
ATOM 2438 C C . ILE A 1 305 ? -25.615 9.516 12.774 1.00 75.50 305 ILE A C 1
ATOM 2440 O O . ILE A 1 305 ? -26.454 9.328 11.896 1.00 75.50 305 ILE A O 1
ATOM 2444 N N . PHE A 1 306 ? -25.611 10.607 13.544 1.00 72.88 306 PHE A N 1
ATOM 2445 C CA . PHE A 1 306 ? -26.633 11.646 13.432 1.00 72.88 306 PHE A CA 1
ATOM 2446 C C . PHE A 1 306 ? -26.643 12.323 12.058 1.00 72.88 306 PHE A C 1
ATOM 2448 O O . PHE A 1 306 ? -27.711 12.432 11.460 1.00 72.88 306 PHE A O 1
ATOM 2455 N N . GLU A 1 307 ? -25.481 12.708 11.525 1.00 75.00 307 GLU A N 1
ATOM 2456 C CA . GLU A 1 307 ? -25.364 13.291 10.177 1.00 75.00 307 GLU A CA 1
ATOM 2457 C C . GLU A 1 307 ? -25.931 12.353 9.096 1.00 75.00 307 GLU A C 1
ATOM 2459 O O . GLU A 1 307 ? -26.671 12.788 8.214 1.00 75.00 307 GLU A O 1
ATOM 2464 N N . GLN A 1 308 ? -25.648 11.047 9.179 1.00 69.62 308 GLN A N 1
ATOM 2465 C CA . GLN A 1 308 ? -26.177 10.067 8.223 1.00 69.62 308 GLN A CA 1
ATOM 2466 C C . GLN A 1 308 ? -27.693 9.881 8.359 1.00 69.62 308 GLN A C 1
ATOM 2468 O O . GLN A 1 308 ? -28.384 9.812 7.342 1.00 69.62 308 GLN A O 1
ATOM 2473 N N . CYS A 1 309 ? -28.223 9.850 9.585 1.00 68.12 309 CYS A N 1
ATOM 2474 C CA . CYS A 1 309 ? -29.663 9.767 9.837 1.00 68.12 309 CYS A CA 1
ATOM 2475 C C . CYS A 1 309 ? -30.427 11.000 9.324 1.00 68.12 309 CYS A C 1
ATOM 2477 O O . CYS A 1 309 ? -31.552 10.852 8.859 1.00 68.12 309 CYS A O 1
ATOM 2479 N N . GLN A 1 310 ? -29.827 12.193 9.387 1.00 66.81 310 GLN A N 1
ATOM 2480 C CA . GLN A 1 310 ? -30.441 13.440 8.910 1.00 66.81 310 GLN A CA 1
ATOM 2481 C C . GLN A 1 310 ? -30.461 13.564 7.379 1.00 66.81 310 GLN A C 1
ATOM 2483 O O . GLN A 1 310 ? -31.293 14.279 6.836 1.00 66.81 310 GLN A O 1
ATOM 2488 N N . SER A 1 311 ? -29.577 12.858 6.669 1.00 64.56 311 SER A N 1
ATOM 2489 C CA . SER A 1 311 ? -29.452 12.929 5.203 1.00 64.56 311 SER A CA 1
ATOM 2490 C C . SER A 1 311 ? -30.520 12.148 4.401 1.00 64.56 311 SER A C 1
ATOM 2492 O O . SER A 1 311 ? -30.281 11.804 3.244 1.00 64.56 311 SER A O 1
ATOM 2494 N N . ASP A 1 312 ? -31.665 11.802 5.007 1.00 54.00 312 ASP A N 1
ATOM 2495 C CA . ASP A 1 312 ? -32.772 10.995 4.438 1.00 54.00 312 ASP A CA 1
ATOM 2496 C C . ASP A 1 312 ? -32.393 9.615 3.860 1.00 54.00 312 ASP A C 1
ATOM 2498 O O . ASP A 1 312 ? -33.204 8.890 3.280 1.00 54.00 312 ASP A O 1
ATOM 2502 N N . CYS A 1 313 ? -31.165 9.157 4.090 1.00 57.94 313 CYS A N 1
ATOM 2503 C CA . CYS A 1 313 ? -30.745 7.806 3.760 1.00 57.94 313 CYS A CA 1
ATOM 2504 C C . CYS A 1 313 ? -31.187 6.819 4.854 1.00 57.94 313 CYS A C 1
ATOM 2506 O O . CYS A 1 313 ? -30.341 6.241 5.539 1.00 57.94 313 CYS A O 1
ATOM 2508 N N . GLN A 1 314 ? -32.496 6.574 5.005 1.00 57.12 314 GLN A N 1
ATOM 2509 C CA . GLN A 1 314 ? -33.038 5.618 5.993 1.00 57.12 314 GLN A CA 1
ATOM 2510 C C . GLN A 1 314 ? -32.325 4.254 5.942 1.00 57.12 314 GLN A C 1
ATOM 2512 O O . GLN A 1 314 ? -31.965 3.694 6.975 1.00 57.12 314 GLN A O 1
ATOM 2517 N N . ASN A 1 315 ? -31.992 3.775 4.739 1.00 57.50 315 ASN A N 1
ATOM 2518 C CA . ASN A 1 315 ? -31.230 2.538 4.547 1.00 57.50 315 ASN A CA 1
ATOM 2519 C C . ASN A 1 315 ? -29.827 2.579 5.203 1.00 57.50 315 ASN A C 1
ATOM 2521 O O . ASN A 1 315 ? -29.364 1.551 5.700 1.00 57.50 315 ASN A O 1
ATOM 2525 N N . LYS A 1 316 ? -29.153 3.745 5.231 1.00 58.66 316 LYS A N 1
ATOM 2526 C CA . LYS A 1 316 ? -27.815 3.927 5.837 1.00 58.66 316 LYS A CA 1
ATOM 2527 C C . LYS A 1 316 ? -27.890 3.882 7.338 1.00 58.66 316 LYS A C 1
ATOM 2529 O O . LYS A 1 316 ? -27.123 3.150 7.960 1.00 58.66 316 LYS A O 1
ATOM 2534 N N . ALA A 1 317 ? -28.865 4.589 7.897 1.00 59.88 317 ALA A N 1
ATOM 2535 C CA . ALA A 1 317 ? -29.151 4.518 9.315 1.00 59.88 317 ALA A CA 1
ATOM 2536 C C . ALA A 1 317 ? -29.374 3.054 9.729 1.00 59.88 317 ALA A C 1
ATOM 2538 O O . ALA A 1 317 ? -28.643 2.542 10.573 1.00 59.88 317 ALA A O 1
ATOM 2539 N N . THR A 1 318 ? -30.298 2.330 9.083 1.00 61.41 318 THR A N 1
ATOM 2540 C CA . THR A 1 318 ? -30.602 0.926 9.420 1.00 61.41 318 THR A CA 1
ATOM 2541 C C . THR A 1 318 ? -29.385 0.003 9.309 1.00 61.41 318 THR A C 1
ATOM 2543 O O . THR A 1 318 ? -29.175 -0.838 10.184 1.00 61.41 318 THR A O 1
ATOM 2546 N N . GLY A 1 319 ? -28.560 0.158 8.268 1.00 62.84 319 GLY A N 1
ATOM 2547 C CA . GLY A 1 319 ? -27.343 -0.636 8.084 1.00 62.84 319 GLY A CA 1
ATOM 2548 C C . GLY A 1 319 ? -26.343 -0.465 9.227 1.00 62.84 319 GLY A C 1
ATOM 2549 O O . GLY A 1 319 ? -25.778 -1.459 9.691 1.00 62.84 319 GLY A O 1
ATOM 2550 N N . ILE A 1 320 ? -26.180 0.766 9.720 1.00 64.62 320 ILE A N 1
ATOM 2551 C CA . ILE A 1 320 ? -25.312 1.070 10.859 1.00 64.62 320 ILE A CA 1
ATOM 2552 C C . ILE A 1 320 ? -25.932 0.596 12.185 1.00 64.62 320 ILE A C 1
ATOM 2554 O O . ILE A 1 320 ? -25.220 0.081 13.049 1.00 64.62 320 ILE A O 1
ATOM 2558 N N . TRP A 1 321 ? -27.253 0.688 12.351 1.00 65.00 321 TRP A N 1
ATOM 2559 C CA . TRP A 1 321 ? -27.942 0.164 13.538 1.00 65.00 321 TRP A CA 1
ATOM 2560 C C . TRP A 1 321 ? -27.808 -1.359 13.658 1.00 65.00 321 TRP A C 1
ATOM 2562 O O . TRP A 1 321 ? -27.474 -1.858 14.726 1.00 65.00 321 TRP A O 1
ATOM 2572 N N . GLN A 1 322 ? -27.975 -2.100 12.557 1.00 64.50 322 GLN A N 1
ATOM 2573 C CA . GLN A 1 322 ? -27.765 -3.558 12.525 1.00 64.50 322 GLN A CA 1
ATOM 2574 C C . GLN A 1 322 ? -26.303 -3.961 12.772 1.00 64.50 322 GLN A C 1
ATOM 2576 O O . GLN A 1 322 ? -26.016 -5.057 13.252 1.00 64.50 322 GLN A O 1
ATOM 2581 N N . ALA A 1 323 ? -25.375 -3.091 12.381 1.00 62.75 323 ALA A N 1
ATOM 2582 C CA . ALA A 1 323 ? -23.936 -3.287 12.474 1.00 62.75 323 ALA A CA 1
ATOM 2583 C C . ALA A 1 323 ? -23.366 -3.054 13.872 1.00 62.75 323 ALA A C 1
ATOM 2585 O O . ALA A 1 323 ? -22.361 -3.660 14.253 1.00 62.75 323 ALA A O 1
ATOM 2586 N N . THR A 1 324 ? -23.963 -2.110 14.591 1.00 66.62 324 THR A N 1
ATOM 2587 C CA . THR A 1 324 ? -23.447 -1.624 15.861 1.00 66.62 324 THR A CA 1
ATOM 2588 C C . THR A 1 324 ? -23.911 -2.571 16.968 1.00 66.62 324 THR A C 1
ATOM 2590 O O . THR A 1 324 ? -25.111 -2.810 17.094 1.00 66.62 324 THR A O 1
ATOM 2593 N N . PRO A 1 325 ? -22.995 -3.143 17.773 1.00 67.06 325 PRO A N 1
ATOM 2594 C CA . PRO A 1 325 ? -23.368 -4.030 18.866 1.00 67.06 325 PRO A CA 1
ATOM 2595 C C . PRO A 1 325 ? -24.431 -3.394 19.780 1.00 67.06 325 PRO A C 1
ATOM 2597 O O . PRO A 1 325 ? -24.197 -2.282 20.257 1.00 67.06 325 PRO A O 1
ATOM 2600 N N . PRO A 1 326 ? -25.545 -4.090 20.098 1.00 64.31 326 PRO A N 1
ATOM 2601 C CA . PRO A 1 326 ? -26.615 -3.546 20.943 1.00 64.31 326 PRO A CA 1
ATOM 2602 C C . PRO A 1 326 ? 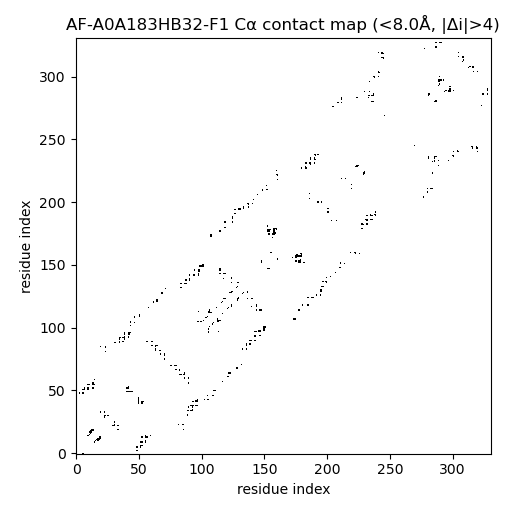-26.130 -3.025 22.301 1.00 64.31 326 PRO A C 1
ATOM 2604 O O . PRO A 1 326 ? -26.654 -2.048 22.821 1.00 64.31 326 PRO A O 1
ATOM 2607 N N . VAL A 1 327 ? -25.061 -3.626 22.836 1.00 63.44 327 VAL A N 1
ATOM 2608 C CA . VAL A 1 327 ? -24.383 -3.213 24.077 1.00 63.44 327 VAL A CA 1
ATOM 2609 C C . VAL A 1 327 ? -23.848 -1.773 24.052 1.00 63.44 327 VAL A C 1
ATOM 2611 O O . VAL A 1 327 ? -23.528 -1.229 25.100 1.00 63.44 327 VAL A O 1
ATOM 2614 N N . LEU A 1 328 ? -23.720 -1.146 22.879 1.00 62.44 328 LEU A N 1
ATOM 2615 C CA . LEU A 1 328 ? -23.367 0.273 22.771 1.00 62.44 328 LEU A CA 1
ATOM 2616 C C . LEU A 1 328 ? -24.565 1.215 22.956 1.00 62.44 328 LEU A C 1
ATOM 2618 O O . LEU A 1 328 ? -24.353 2.400 23.198 1.00 62.44 328 LEU A O 1
ATOM 2622 N N . PHE A 1 329 ? -25.795 0.708 22.848 1.00 62.38 329 PHE A N 1
ATOM 2623 C CA . PHE A 1 329 ? -27.033 1.486 22.972 1.00 62.38 329 PHE A CA 1
ATOM 2624 C C . PHE A 1 329 ? -27.743 1.289 24.310 1.00 62.38 329 PHE A C 1
ATOM 2626 O O . PHE A 1 329 ? -28.627 2.066 24.654 1.00 62.38 329 PHE A O 1
ATOM 2633 N N . ILE A 1 330 ? -27.358 0.260 25.060 1.00 54.94 330 ILE A N 1
ATOM 2634 C CA . ILE A 1 330 ? -27.907 -0.041 26.377 1.00 54.94 330 ILE A CA 1
ATOM 2635 C C . ILE A 1 330 ? -26.925 0.530 27.403 1.00 54.94 330 ILE A C 1
ATOM 2637 O O . ILE A 1 330 ? -25.832 -0.012 27.583 1.00 54.94 330 ILE A O 1
ATOM 2641 N N . ARG A 1 331 ? -27.291 1.657 28.018 1.00 49.47 331 ARG A N 1
ATOM 2642 C CA . ARG A 1 331 ? -26.663 2.172 29.239 1.00 49.47 331 ARG A CA 1
ATOM 2643 C C . ARG A 1 331 ? -27.623 2.028 30.398 1.00 49.47 331 ARG A C 1
ATOM 2645 O O . ARG A 1 331 ? -28.803 2.388 30.195 1.00 49.47 331 ARG A O 1
#

InterPro domains:
  IPR031559 Serine/threonine-protein kinase SMG1 [PF15785] (107-238)

Foldseek 3Di:
DDLVVLLVVLCCCQNPVHCLLVQLPDDPVSLVVSLVVLLVQCDPPDLSSNQSNVVSLLVLLLVLQVVLVVVVVPVDPPVNVSSLSSLVSSLSSLLSLLQPAPPPSQQVVHVVRSLCSLLPRHCLLPLCCQQVVQVSNLSSLLSNLNSCVSCLVVLVLAPLPDDPPPDPPDDRDPCHCRNLSLLQSLLSCLQVVVSHDPSSNVSSLVSLLSNLVSDDLVSLVSNLPPPSLLSSLLSLLLSCLVPLDDPPPPPPPDDDDDDDPPVVVVVVVVVVVLVSSLVSNVSSVSLVCLVVDPPVSVVSNVVSLVVCVVVPPVVSNVSVVVSHPVVSVDD

Radius of gyration: 22.99 Å; Cα contacts (8 Å, |Δi|>4): 299; chains: 1; bounding box: 69×39×59 Å

Solvent-accessible surface area (backbone atoms only — not comparable to full-atom values): 18718 Å² total; per-residue (Å²): 132,59,73,68,59,52,52,54,52,41,44,55,59,69,34,96,89,15,57,56,77,61,36,73,77,51,56,72,67,54,40,49,54,50,27,50,52,48,26,59,53,44,40,93,82,43,69,73,62,23,46,55,42,46,49,55,54,49,51,52,47,49,51,44,55,52,50,48,64,56,44,75,80,43,100,52,70,72,59,49,56,54,43,52,55,52,45,53,39,51,50,53,16,51,34,58,39,36,65,51,64,87,38,59,53,55,66,63,66,34,87,72,20,57,65,54,42,59,71,68,73,45,64,81,82,37,67,65,50,36,62,78,36,41,68,60,44,36,55,53,52,49,38,53,49,48,28,32,57,56,50,63,44,34,51,94,56,15,54,78,75,53,58,94,87,63,66,100,80,66,78,81,54,96,51,18,60,47,32,60,48,51,37,50,52,52,24,54,45,36,70,47,46,91,58,44,47,72,68,44,49,51,53,50,53,51,45,54,45,53,55,62,68,72,44,52,72,68,61,45,60,64,36,53,79,36,69,56,45,41,50,26,34,51,24,48,51,53,37,43,67,76,58,39,55,79,73,81,69,92,65,86,83,63,92,84,86,79,73,79,71,59,55,56,55,54,54,50,50,56,51,50,54,51,53,53,52,51,52,45,45,57,76,63,45,36,66,50,47,47,70,73,60,44,63,68,56,32,51,52,52,54,52,48,53,51,55,42,51,71,65,74,37,63,70,39,39,51,47,46,57,75,67,47,63,67,76,78,75,63,128

Organism: NCBI:txid387005

Sequence (331 aa):
MKPEMIVEIVDYVVGDDGPLNYVLTRSQEVMQAYGNVLGKLLAPKNLSTLQVAYNRVREDVLNCLNLLQTTEAEVYYSNSLMIEKKLMIYFNALYSLGIVKNSLIAMMGLSPSLFTFLMRETPIIEKQFIINHPGCHYALLYIIKTHSEKHENFVANSSLLIDKNSLSLVAEPATAKHTTMILNIVTKLLNVDDLLWAETRNLLVDWIHGFVFALTPDVLQHILDKPETIEMRAALLDSFVRHSLPKKTQLDNKSFCNPEVSVSHWCAAITSHRIRHFTLLRRLAVFNLVKNGRPKVTAKFVKRIFEQCQSDCQNKATGIWQATPPVLFIR

Secondary structure (DSSP, 8-state):
--HHHHHHHHHHHHSTTSTHHHHTTS-HHHHHHHHHHHHHHTSTT-HHHHHHHHHHHHHHHHHHHHHHHHHTTTT-HHHHHHHHHHHHHHHHHHHHHHT-TT-HIIIIISSS-HHHHHHHTS-TT-HHHHHH-HHHHHHHHHHHHHHHHHTGGGGGG-TTTS-TTS-TTSPPPTTTTHHHHHHHHHHHHHHTGGGS-HHHHHHHHHHHHHHHHHS-HHHHHHHHTSHHHHHHHHHHHHHHHHH------S-SSS--S--TTHHHHHHHHHHHHHHHHHHHHHHTTTTHHHHTT-HHHHHHHHHHHHHHHHTT-HHHHHHHHHHS-GGGT--

Nearest PDB structures (foldseek):
  4c0o-assembly1_A  TM=4.114E-01  e=1.975E-01  Homo sapiens
  6xr2-assembly1_B  TM=3.492E-01  e=1.056E+00  synthetic construct
  8qah-assembly1_A  TM=2.646E-01  e=1.013E+00  synthetic construct
  6xr2-assembly1_C  TM=3.770E-01  e=2.391E+00  synthetic construct
  8qah-assembly2_B  TM=2.506E-01  e=1.013E+00  synthetic construct